Protein AF-A0A1Z9DQ10-F1 (afdb_monomer_lite)

Radius of gyration: 18.3 Å; chains: 1; bounding box: 41×41×44 Å

Structure (mmCIF, N/CA/C/O backbone):
data_AF-A0A1Z9DQ10-F1
#
_entry.id   AF-A0A1Z9DQ10-F1
#
loop_
_atom_site.group_PDB
_atom_site.id
_atom_site.type_symbol
_atom_site.label_atom_id
_atom_site.label_alt_id
_atom_site.label_comp_id
_atom_site.label_asym_id
_atom_site.label_entity_id
_atom_site.label_seq_id
_atom_site.pdbx_PDB_ins_code
_atom_site.Cartn_x
_atom_site.Cartn_y
_atom_site.Cartn_z
_atom_site.occupancy
_atom_site.B_iso_or_equiv
_atom_site.auth_seq_id
_atom_site.auth_comp_id
_atom_site.auth_asym_id
_atom_site.auth_atom_id
_atom_site.pdbx_PDB_model_num
ATOM 1 N N . MET A 1 1 ? -5.180 -8.181 18.379 1.00 89.19 1 MET A N 1
ATOM 2 C CA . MET A 1 1 ? -4.197 -8.619 17.358 1.00 89.19 1 MET A CA 1
ATOM 3 C C . MET A 1 1 ? -4.107 -7.548 16.284 1.00 89.19 1 MET A C 1
ATOM 5 O O . MET A 1 1 ? -5.151 -7.057 15.873 1.00 89.19 1 MET A O 1
ATOM 9 N N . ILE A 1 2 ? -2.903 -7.195 15.829 1.00 91.56 2 ILE A N 1
ATOM 10 C CA . ILE A 1 2 ? -2.710 -6.338 14.649 1.00 91.56 2 ILE A CA 1
ATOM 11 C C . ILE A 1 2 ? -2.067 -7.196 13.565 1.00 91.56 2 ILE A C 1
ATOM 13 O O . ILE A 1 2 ? -0.983 -7.732 13.773 1.00 91.56 2 ILE A O 1
ATOM 17 N N . ARG A 1 3 ? -2.753 -7.364 12.436 1.00 89.38 3 ARG A N 1
ATOM 18 C CA . ARG A 1 3 ? -2.243 -8.103 11.280 1.00 89.38 3 ARG A CA 1
ATOM 19 C C . ARG A 1 3 ? -1.496 -7.126 10.379 1.00 89.38 3 ARG A C 1
ATOM 21 O O . ARG A 1 3 ? -2.117 -6.254 9.783 1.00 89.38 3 ARG A O 1
ATOM 28 N N . MET A 1 4 ? -0.184 -7.282 10.278 1.00 90.88 4 MET A N 1
ATOM 29 C CA . MET A 1 4 ? 0.689 -6.438 9.461 1.00 90.88 4 MET A CA 1
ATOM 30 C C . MET A 1 4 ? 1.368 -7.297 8.399 1.00 90.88 4 MET A C 1
ATOM 32 O O . MET A 1 4 ? 1.836 -8.389 8.715 1.00 90.88 4 MET A O 1
ATOM 36 N N . ASP A 1 5 ? 1.411 -6.807 7.161 1.00 90.62 5 ASP A N 1
ATOM 37 C CA . ASP A 1 5 ? 2.313 -7.367 6.155 1.00 90.62 5 ASP A CA 1
ATOM 38 C C . ASP A 1 5 ? 3.750 -6.904 6.437 1.00 90.62 5 ASP A C 1
ATOM 40 O O . ASP A 1 5 ? 3.971 -5.913 7.136 1.00 90.62 5 ASP A O 1
ATOM 44 N N . ILE A 1 6 ? 4.741 -7.626 5.909 1.00 91.19 6 ILE A N 1
ATOM 45 C CA . ILE A 1 6 ? 6.167 -7.348 6.167 1.00 91.19 6 ILE A CA 1
ATOM 46 C C . ILE A 1 6 ? 6.624 -5.976 5.644 1.00 91.19 6 ILE A C 1
ATOM 48 O O . ILE A 1 6 ? 7.618 -5.420 6.100 1.00 91.19 6 ILE A O 1
ATOM 52 N N . ASP A 1 7 ? 5.901 -5.430 4.674 1.00 93.19 7 ASP A N 1
ATOM 53 C CA . ASP A 1 7 ? 6.134 -4.140 4.037 1.00 93.19 7 ASP A CA 1
ATOM 54 C C . ASP A 1 7 ? 5.277 -3.013 4.636 1.00 93.19 7 ASP A C 1
ATOM 56 O O . ASP A 1 7 ? 5.300 -1.891 4.122 1.00 93.19 7 ASP A O 1
ATOM 60 N N . TYR A 1 8 ? 4.517 -3.294 5.699 1.00 96.50 8 TYR A N 1
ATOM 61 C CA . TYR A 1 8 ? 3.695 -2.311 6.397 1.00 96.50 8 TYR A CA 1
ATOM 62 C C . TYR A 1 8 ? 4.415 -1.771 7.626 1.00 96.50 8 TYR A C 1
ATOM 64 O O . TYR A 1 8 ? 4.847 -2.515 8.504 1.00 96.50 8 TYR A O 1
ATOM 72 N N . PHE A 1 9 ? 4.438 -0.448 7.746 1.00 97.12 9 PHE A N 1
ATOM 73 C CA . PHE A 1 9 ? 5.037 0.239 8.880 1.00 97.12 9 PHE A CA 1
ATOM 74 C C . PHE A 1 9 ? 4.050 1.206 9.525 1.00 97.12 9 PHE A C 1
ATOM 76 O O . PHE A 1 9 ? 3.309 1.924 8.852 1.00 97.12 9 PHE A O 1
ATOM 83 N N . VAL A 1 10 ? 4.090 1.261 10.854 1.00 97.06 10 VAL A N 1
ATOM 84 C CA . VAL A 1 10 ? 3.555 2.384 11.627 1.00 97.06 10 VAL A CA 1
ATOM 85 C C . VAL A 1 10 ? 4.722 3.317 11.923 1.00 97.06 10 VAL A C 1
ATOM 87 O O . VAL A 1 10 ? 5.778 2.870 12.372 1.00 97.06 10 VAL A O 1
ATOM 90 N N . HIS A 1 11 ? 4.545 4.612 11.676 1.00 97.88 11 HIS A N 1
ATOM 91 C CA . HIS A 1 11 ? 5.577 5.594 11.993 1.00 97.88 11 HIS A CA 1
ATOM 92 C C . HIS A 1 11 ? 5.792 5.649 13.513 1.00 97.88 11 HIS A C 1
ATOM 94 O O . HIS A 1 11 ? 4.834 5.738 14.282 1.00 97.88 11 HIS A O 1
ATOM 100 N N . GLU A 1 12 ? 7.048 5.635 13.965 1.00 97.69 12 GLU A N 1
ATOM 101 C CA . GLU A 1 12 ? 7.410 5.611 15.385 1.00 97.69 12 GLU A CA 1
ATOM 102 C C . GLU A 1 12 ? 6.784 6.756 16.193 1.00 97.69 12 GLU A C 1
ATOM 104 O O . GLU A 1 12 ? 6.365 6.551 17.331 1.00 97.69 12 GLU A O 1
ATOM 109 N N . LYS A 1 13 ? 6.608 7.933 15.573 1.00 97.44 13 LYS A N 1
ATOM 110 C CA . LYS A 1 13 ? 5.970 9.108 16.189 1.00 97.44 13 LYS A CA 1
ATOM 111 C C . LYS A 1 13 ? 4.488 8.882 16.513 1.00 97.44 13 LYS A C 1
ATOM 113 O O . LYS A 1 13 ? 3.905 9.619 17.300 1.00 97.44 13 LYS A O 1
ATOM 118 N N . GLN A 1 14 ? 3.860 7.875 15.909 1.00 96.75 14 GLN A N 1
ATOM 119 C CA . GLN A 1 14 ? 2.436 7.580 16.058 1.00 96.75 14 GLN A CA 1
ATOM 120 C C . GLN A 1 14 ? 2.156 6.398 16.986 1.00 96.75 14 GLN A C 1
ATOM 122 O O . GLN A 1 14 ? 0.990 6.120 17.260 1.00 96.75 14 GLN A O 1
ATOM 127 N N . ILE A 1 15 ? 3.184 5.726 17.516 1.00 96.12 15 ILE A N 1
ATOM 128 C CA . ILE A 1 15 ? 3.009 4.547 18.378 1.00 96.12 15 ILE A CA 1
ATOM 129 C C . ILE A 1 15 ? 2.181 4.887 19.623 1.00 96.12 15 ILE A C 1
ATOM 131 O O . ILE A 1 15 ? 1.268 4.137 19.968 1.00 96.12 15 ILE A O 1
ATOM 135 N N . GLN A 1 16 ? 2.444 6.022 20.279 1.00 96.94 16 GLN A N 1
ATOM 136 C CA . GLN A 1 16 ? 1.677 6.401 21.469 1.00 96.94 16 GLN A CA 1
ATOM 137 C C . GLN A 1 16 ? 0.212 6.702 21.125 1.00 96.94 16 GLN A C 1
ATOM 139 O O . GLN A 1 16 ? -0.697 6.215 21.796 1.00 96.94 16 GLN A O 1
ATOM 144 N N . LYS A 1 17 ? -0.028 7.435 20.030 1.00 96.12 17 LYS A N 1
ATOM 145 C CA . LYS A 1 17 ? -1.379 7.707 19.516 1.00 96.12 17 LYS A CA 1
ATOM 146 C C . LYS A 1 17 ? -2.117 6.408 19.181 1.00 96.12 17 LYS A C 1
ATOM 148 O O . LYS A 1 17 ? -3.284 6.263 19.534 1.00 96.12 17 LYS A O 1
ATOM 153 N N . LEU A 1 18 ? -1.436 5.450 18.550 1.00 96.50 18 LEU A N 1
ATOM 154 C CA . LEU A 1 18 ? -1.975 4.125 18.251 1.00 96.50 18 LEU A CA 1
ATOM 155 C C . LEU A 1 18 ? -2.403 3.400 19.529 1.00 96.50 18 LEU A C 1
ATOM 157 O O . LEU A 1 18 ? -3.548 2.967 19.614 1.00 96.50 18 LEU A O 1
ATOM 161 N N . LYS A 1 19 ? -1.520 3.303 20.531 1.00 96.12 19 LYS A N 1
ATOM 162 C CA . LYS A 1 19 ? -1.825 2.649 21.814 1.00 96.12 19 LYS A CA 1
ATOM 163 C C . LYS A 1 19 ? -3.046 3.274 22.489 1.00 96.12 19 LYS A C 1
ATOM 165 O O . LYS A 1 19 ? -3.981 2.554 22.831 1.00 96.12 19 LYS A O 1
ATOM 170 N N . ASN A 1 20 ? -3.072 4.602 22.604 1.00 96.56 20 ASN A N 1
ATOM 171 C CA . ASN A 1 20 ? -4.186 5.330 23.215 1.00 96.56 20 ASN A CA 1
ATOM 172 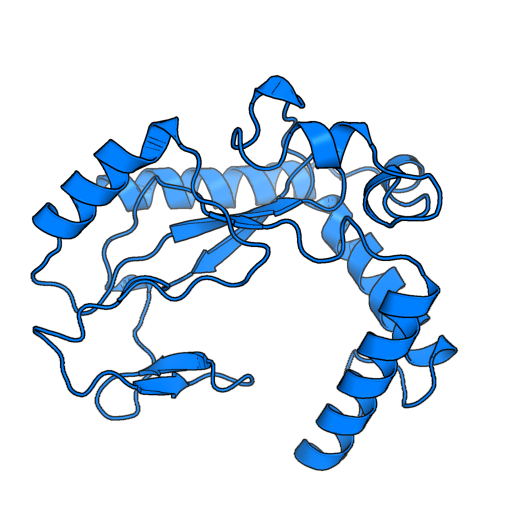C C . ASN A 1 20 ? -5.507 5.057 22.480 1.00 96.56 20 ASN A C 1
ATOM 174 O O . ASN A 1 20 ? -6.523 4.777 23.112 1.00 96.56 20 ASN A O 1
ATOM 178 N N . ASN A 1 21 ? -5.487 5.068 21.146 1.00 95.25 21 ASN A N 1
ATOM 179 C CA . ASN A 1 21 ? -6.667 4.778 20.336 1.00 95.25 21 ASN A CA 1
ATOM 180 C C . ASN A 1 21 ? -7.149 3.330 20.490 1.00 95.25 21 ASN A C 1
ATOM 182 O O . ASN A 1 21 ? -8.351 3.097 20.584 1.00 95.25 21 ASN A O 1
ATOM 186 N N . LEU A 1 22 ? -6.243 2.352 20.541 1.00 95.06 22 LEU A N 1
ATOM 187 C CA . LEU A 1 22 ? -6.621 0.948 20.737 1.00 95.06 22 LEU A CA 1
ATOM 188 C C . LEU A 1 22 ? -7.274 0.715 22.106 1.00 95.06 22 LEU A C 1
ATOM 190 O O . LEU A 1 22 ? -8.204 -0.081 22.199 1.00 95.06 22 LEU A O 1
ATOM 194 N N . ILE A 1 23 ? -6.837 1.435 23.143 1.00 95.62 23 ILE A N 1
ATOM 195 C CA . ILE A 1 23 ? -7.484 1.417 24.462 1.00 95.62 23 ILE A CA 1
ATOM 196 C C . ILE A 1 23 ? -8.854 2.100 24.392 1.00 95.62 23 ILE A C 1
ATOM 198 O O . ILE A 1 23 ? -9.843 1.521 24.842 1.00 95.62 23 ILE A O 1
ATOM 202 N N . LYS A 1 24 ? -8.929 3.297 23.791 1.00 95.62 24 LYS A N 1
ATOM 203 C CA . LYS A 1 24 ? -10.175 4.067 23.631 1.00 95.62 24 LYS A CA 1
ATOM 204 C C . LYS A 1 24 ? -11.264 3.241 22.941 1.00 95.62 24 LYS A C 1
ATOM 206 O O . LYS A 1 24 ? -12.407 3.236 23.381 1.00 95.62 24 LYS A O 1
ATOM 211 N N . TYR A 1 25 ? -10.905 2.522 21.881 1.00 95.81 25 TYR A N 1
ATOM 212 C CA . TYR A 1 25 ? -11.844 1.763 21.056 1.00 95.81 25 TYR A CA 1
ATOM 213 C C . TYR A 1 25 ? -11.842 0.256 21.351 1.00 95.81 25 TYR A C 1
ATOM 215 O O . TYR A 1 25 ? -12.237 -0.536 20.494 1.00 95.81 25 TYR A O 1
ATOM 223 N N . LYS A 1 26 ? -11.445 -0.163 22.562 1.00 95.38 26 LYS A N 1
ATOM 224 C CA . LYS A 1 26 ? -11.418 -1.583 22.968 1.00 95.38 26 LYS A CA 1
ATOM 225 C C . LYS A 1 26 ? -12.777 -2.287 22.846 1.00 95.38 26 LYS A C 1
ATOM 227 O O . LYS A 1 26 ? -12.836 -3.504 22.721 1.00 95.38 26 LYS A O 1
ATOM 232 N N . GLU A 1 27 ? -13.866 -1.530 22.853 1.00 96.06 27 GLU A N 1
ATOM 233 C CA . GLU A 1 27 ? -15.233 -2.045 22.756 1.00 96.06 27 GLU A CA 1
ATOM 234 C C . GLU A 1 27 ? -15.646 -2.417 21.320 1.00 96.06 27 GLU A C 1
ATOM 236 O O . GLU A 1 27 ? -16.672 -3.061 21.123 1.00 96.06 27 GLU A O 1
ATOM 241 N N . TYR A 1 28 ? -14.841 -2.062 20.314 1.00 95.88 28 TYR A N 1
ATOM 242 C CA . TYR A 1 28 ? -15.112 -2.355 18.907 1.00 95.88 28 TYR A CA 1
ATOM 243 C C . TYR A 1 28 ? -14.407 -3.643 18.440 1.00 95.88 28 TYR A C 1
ATOM 245 O O . TYR A 1 28 ? -13.312 -3.962 18.914 1.00 95.88 28 TYR A O 1
ATOM 253 N N . PRO A 1 29 ? -14.975 -4.374 17.458 1.00 95.75 29 PRO A N 1
ATOM 254 C CA . PRO A 1 29 ? -14.367 -5.602 16.934 1.00 95.75 29 PRO A CA 1
ATOM 255 C C . PRO A 1 29 ? -13.087 -5.347 16.130 1.00 95.75 29 PRO A C 1
ATOM 257 O O . PRO A 1 29 ? -12.253 -6.241 15.980 1.00 95.75 29 PRO A O 1
A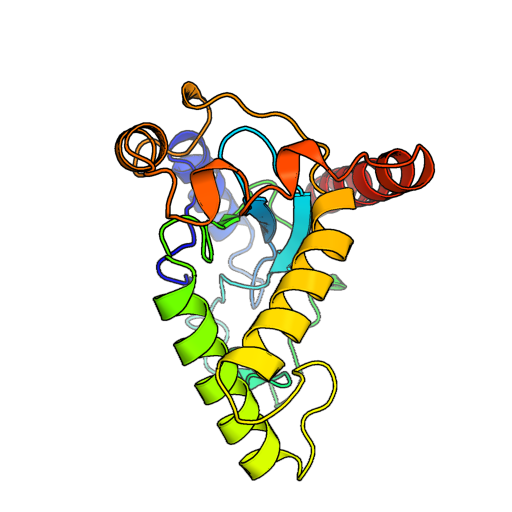TOM 260 N N . GLY A 1 30 ? -12.891 -4.125 15.643 1.00 95.50 30 GLY A N 1
ATOM 261 C CA . GLY A 1 30 ? -11.658 -3.705 14.999 1.00 95.50 30 GLY A CA 1
ATOM 262 C C . GLY A 1 30 ? -11.627 -2.208 14.734 1.00 95.50 30 GLY A C 1
ATOM 263 O O . GLY A 1 30 ? -12.605 -1.503 14.975 1.00 95.50 30 GLY A O 1
ATOM 264 N N . VAL A 1 31 ? -10.494 -1.736 14.227 1.00 95.44 31 VAL A N 1
ATOM 265 C CA . VAL A 1 31 ? -10.268 -0.334 13.861 1.00 95.44 31 VAL A CA 1
ATOM 266 C C . VAL A 1 31 ? -9.649 -0.229 12.469 1.00 95.44 31 VAL A C 1
ATOM 268 O O . VAL A 1 31 ? -8.995 -1.155 11.979 1.00 95.44 31 VAL A O 1
ATOM 271 N N . VAL A 1 32 ? -9.884 0.911 11.827 1.00 94.88 32 VAL A N 1
ATOM 272 C CA . VAL A 1 32 ? -9.565 1.164 10.422 1.00 94.88 32 VAL A CA 1
ATOM 273 C C . VAL A 1 32 ? -8.419 2.158 10.311 1.00 94.88 32 VAL A C 1
ATOM 275 O O . VAL A 1 32 ? -8.434 3.199 10.962 1.00 94.88 32 VAL A O 1
ATOM 278 N N . PHE A 1 33 ? -7.457 1.861 9.446 1.00 95.38 33 PHE A N 1
ATOM 279 C CA . PHE A 1 33 ? -6.291 2.695 9.182 1.00 95.38 33 PHE A CA 1
ATOM 280 C C . PHE A 1 33 ? -6.274 3.159 7.725 1.00 95.38 33 PHE A C 1
ATOM 282 O O . PHE A 1 33 ? -6.611 2.369 6.838 1.00 95.38 33 PHE A O 1
ATOM 289 N N . PRO A 1 34 ? -5.833 4.393 7.442 1.00 95.50 34 PRO A N 1
ATOM 290 C CA . PRO A 1 34 ? -5.570 4.816 6.083 1.00 95.50 34 PRO A CA 1
ATOM 291 C C . PRO A 1 34 ? -4.255 4.186 5.616 1.00 95.50 34 PRO A C 1
ATOM 293 O O . PRO A 1 34 ? -3.289 4.103 6.375 1.00 95.50 34 PRO A O 1
ATOM 296 N N . GLN A 1 35 ? -4.196 3.760 4.361 1.00 95.94 35 GLN A N 1
ATOM 297 C CA . GLN A 1 35 ? -2.981 3.215 3.766 1.00 95.94 35 GLN A CA 1
ATOM 298 C C . GLN A 1 35 ? -2.310 4.247 2.863 1.00 95.94 35 GLN A C 1
ATOM 300 O O . GLN A 1 35 ? -2.919 4.746 1.912 1.00 95.94 35 GLN A O 1
ATOM 305 N N . TYR A 1 36 ? -1.042 4.534 3.145 1.00 97.38 36 TYR A N 1
ATOM 306 C CA . TYR A 1 36 ? -0.160 5.309 2.280 1.00 97.38 36 TYR A CA 1
ATOM 307 C C . TYR A 1 36 ? 0.697 4.345 1.469 1.00 97.38 36 TYR A C 1
ATOM 309 O O . TYR A 1 36 ? 1.472 3.584 2.040 1.00 97.38 36 TYR A O 1
ATOM 317 N N . GLN A 1 37 ? 0.534 4.363 0.148 1.00 97.31 37 GLN A N 1
ATOM 318 C CA . GLN A 1 37 ? 1.238 3.466 -0.765 1.00 97.31 37 GLN A CA 1
ATOM 319 C C . GLN A 1 37 ? 2.366 4.204 -1.479 1.00 97.31 37 GLN A C 1
ATOM 321 O O . GLN A 1 37 ? 2.143 5.240 -2.111 1.00 97.31 37 GLN A O 1
ATOM 326 N N . PHE A 1 38 ? 3.564 3.631 -1.401 1.00 98.00 38 PHE A N 1
ATOM 327 C CA . PHE A 1 38 ? 4.785 4.153 -2.001 1.00 98.00 38 PHE A CA 1
ATOM 328 C C . PHE A 1 38 ? 5.202 3.294 -3.190 1.00 98.00 38 PHE A C 1
ATOM 330 O O . PHE A 1 38 ? 5.373 2.087 -3.048 1.00 98.00 38 PHE A O 1
ATOM 337 N N . PHE A 1 39 ? 5.386 3.923 -4.354 1.00 97.31 39 PHE A N 1
ATOM 338 C CA . PHE A 1 39 ? 6.071 3.302 -5.505 1.00 97.31 39 PHE A CA 1
ATOM 339 C C . PHE A 1 39 ? 7.484 3.853 -5.671 1.00 97.31 39 PHE A C 1
ATOM 341 O O . PHE A 1 39 ? 8.349 3.146 -6.162 1.00 97.31 39 PHE A O 1
ATOM 348 N N . VAL A 1 40 ? 7.706 5.089 -5.223 1.00 97.19 40 VAL A N 1
ATOM 349 C CA . VAL A 1 40 ? 9.009 5.744 -5.094 1.00 97.19 40 VAL A CA 1
ATOM 350 C C . VAL A 1 40 ? 9.068 6.418 -3.717 1.00 97.19 40 VAL A C 1
ATOM 352 O O . VAL A 1 40 ? 8.006 6.731 -3.167 1.00 97.19 40 VAL A O 1
ATOM 355 N N . PRO A 1 41 ? 10.255 6.662 -3.134 1.00 97.44 41 PRO A N 1
ATOM 356 C CA . PRO A 1 41 ? 10.364 7.259 -1.804 1.00 97.44 41 PRO A CA 1
ATOM 357 C C . PRO A 1 41 ? 9.713 8.639 -1.704 1.00 97.44 41 PRO A C 1
ATOM 359 O O . PRO A 1 41 ? 9.059 8.942 -0.720 1.00 97.44 41 PRO A O 1
ATOM 362 N N . THR A 1 42 ? 9.832 9.467 -2.738 1.00 96.94 42 THR A N 1
ATOM 363 C CA . THR A 1 42 ? 9.478 10.893 -2.670 1.00 96.94 42 THR A CA 1
ATOM 364 C C . THR A 1 42 ? 7.985 11.187 -2.803 1.00 96.94 42 THR A C 1
ATOM 366 O O . THR A 1 42 ? 7.560 12.316 -2.550 1.00 96.94 42 THR A O 1
ATOM 369 N N . LYS A 1 43 ? 7.171 10.199 -3.203 1.00 96.12 43 LYS A N 1
ATOM 370 C CA . LYS A 1 43 ? 5.741 10.376 -3.488 1.00 96.12 43 LYS A CA 1
ATOM 371 C C . LYS A 1 43 ? 4.906 9.192 -3.018 1.00 96.12 43 LYS A C 1
ATOM 373 O O . LYS A 1 43 ? 5.248 8.033 -3.258 1.00 96.12 43 LYS A O 1
ATOM 378 N N . TYR A 1 44 ? 3.736 9.483 -2.460 1.00 97.19 44 TYR A N 1
ATOM 379 C CA . TYR A 1 44 ? 2.740 8.472 -2.114 1.00 97.19 44 TYR A CA 1
ATOM 380 C C . TYR A 1 44 ? 1.345 8.808 -2.609 1.00 97.19 44 TYR A C 1
ATOM 382 O O . TYR A 1 44 ? 0.991 9.963 -2.865 1.00 97.19 44 TYR A O 1
ATOM 390 N N . SER A 1 45 ? 0.528 7.762 -2.687 1.00 96.31 45 SER A N 1
ATOM 391 C CA . SER A 1 45 ? -0.916 7.867 -2.825 1.00 96.31 45 SER A CA 1
ATOM 392 C C . SER A 1 45 ? -1.617 7.451 -1.537 1.00 96.31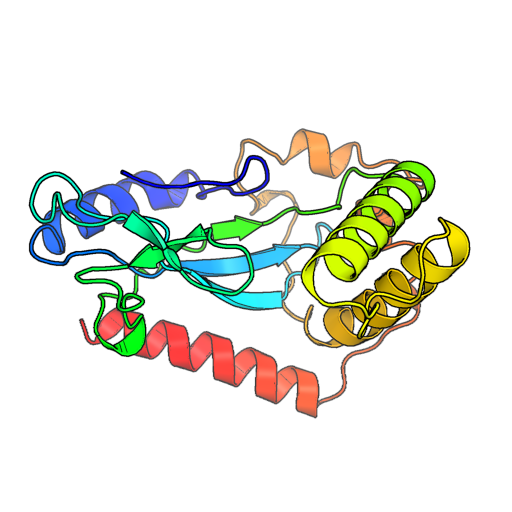 45 SER A C 1
ATOM 394 O O . SER A 1 45 ? -1.128 6.636 -0.751 1.00 96.31 45 SER A O 1
ATOM 396 N N . TYR A 1 46 ? -2.804 8.013 -1.326 1.00 95.38 46 TYR A N 1
ATOM 397 C CA . TYR A 1 46 ? -3.768 7.427 -0.407 1.00 95.38 46 TYR A CA 1
ATOM 398 C C . TYR A 1 46 ? -4.436 6.250 -1.128 1.00 95.38 46 TYR A C 1
ATOM 400 O O . TYR A 1 46 ? -5.191 6.466 -2.077 1.00 95.38 46 TYR A O 1
ATOM 408 N N . HIS A 1 47 ? -4.134 5.019 -0.716 1.00 92.38 47 HIS A N 1
ATOM 409 C CA . HIS A 1 47 ? -4.556 3.827 -1.451 1.00 92.38 47 HIS A CA 1
ATOM 410 C C . HIS A 1 47 ? -5.963 3.375 -1.066 1.00 92.38 47 HIS A C 1
ATOM 412 O O . HIS A 1 47 ? -6.857 3.282 -1.906 1.00 92.38 47 HIS A O 1
ATOM 418 N N . THR A 1 48 ? -6.159 3.069 0.216 1.00 91.88 48 THR A N 1
ATOM 419 C CA . THR A 1 48 ? -7.407 2.503 0.731 1.00 91.88 48 THR A CA 1
ATOM 420 C C . THR A 1 48 ? -7.473 2.618 2.256 1.00 91.88 48 THR A C 1
ATOM 422 O O . THR A 1 48 ? -6.571 3.158 2.897 1.00 91.88 48 THR A O 1
ATOM 425 N N . ASN A 1 49 ? -8.551 2.088 2.828 1.00 91.81 49 ASN A N 1
ATOM 426 C CA . ASN A 1 49 ? -8.762 1.927 4.258 1.00 91.81 49 ASN A CA 1
ATOM 427 C C . ASN A 1 49 ? -8.680 0.452 4.644 1.00 91.81 49 ASN A C 1
ATOM 429 O O . ASN A 1 49 ? -9.384 -0.378 4.069 1.00 91.81 49 ASN A O 1
ATOM 433 N N . LEU A 1 50 ? -7.857 0.134 5.639 1.00 91.31 50 LEU A N 1
ATOM 434 C CA . LEU A 1 50 ? -7.585 -1.234 6.066 1.00 91.31 50 LEU A CA 1
ATOM 435 C C . LEU A 1 50 ? -8.076 -1.482 7.491 1.00 91.31 50 LEU A C 1
ATOM 437 O O . LEU A 1 50 ? -7.737 -0.739 8.406 1.00 91.31 50 LEU A O 1
ATOM 441 N N . CYS A 1 51 ? -8.804 -2.577 7.704 1.00 92.75 51 CYS A N 1
ATOM 442 C CA . CYS A 1 51 ? -9.133 -3.075 9.040 1.00 92.75 51 CYS A CA 1
ATOM 443 C C . CYS A 1 51 ? -8.076 -4.103 9.482 1.00 92.75 51 CYS A C 1
ATOM 445 O O . CYS A 1 51 ? -8.263 -5.304 9.296 1.00 92.75 51 CYS A O 1
ATOM 447 N N . LEU A 1 52 ? -6.944 -3.630 10.018 1.00 90.94 52 LEU A N 1
ATOM 448 C CA . LEU A 1 52 ? -5.799 -4.487 10.384 1.00 90.94 52 LEU A CA 1
ATOM 449 C C . LEU A 1 52 ? -5.772 -4.902 11.856 1.00 90.94 52 LEU A C 1
ATOM 451 O O . LEU A 1 52 ? -5.256 -5.967 12.195 1.00 90.94 52 LEU A O 1
ATOM 455 N N . ALA A 1 53 ? -6.295 -4.057 12.740 1.00 94.69 53 ALA A N 1
ATOM 456 C CA . ALA A 1 53 ? -6.317 -4.314 14.171 1.00 94.69 53 ALA A CA 1
ATOM 457 C C . ALA A 1 53 ? -7.709 -4.797 14.561 1.00 94.69 53 ALA A C 1
ATOM 459 O O . ALA A 1 53 ? -8.692 -4.079 14.386 1.00 94.69 53 ALA A O 1
ATOM 460 N N . VAL A 1 54 ? -7.771 -6.021 15.078 1.00 95.25 54 VAL A N 1
ATOM 461 C CA . VAL A 1 54 ? -9.005 -6.689 15.498 1.00 95.25 54 VAL A CA 1
ATOM 462 C C . VAL A 1 54 ? -8.911 -7.128 16.953 1.00 95.25 54 VAL A C 1
ATOM 464 O O . VAL A 1 54 ? -7.859 -7.593 17.426 1.00 95.25 54 VAL A O 1
ATOM 467 N N . ASN A 1 55 ? -10.020 -6.994 17.672 1.00 95.12 55 ASN A N 1
ATOM 468 C CA . ASN A 1 55 ? -10.112 -7.351 19.078 1.00 95.12 55 ASN A CA 1
ATOM 469 C C . ASN A 1 55 ? -10.601 -8.796 19.250 1.00 95.12 55 ASN A C 1
ATOM 471 O O . ASN A 1 55 ? -11.745 -9.039 19.617 1.00 95.12 55 ASN A O 1
ATOM 475 N N . LYS A 1 56 ? -9.708 -9.764 19.018 1.00 93.81 56 LYS A N 1
ATOM 476 C CA . LYS A 1 56 ? -10.023 -11.189 19.224 1.00 93.81 56 LYS A CA 1
ATOM 477 C C . LYS A 1 56 ? -10.251 -11.568 20.691 1.00 93.81 56 LYS A C 1
ATOM 479 O O . LYS A 1 56 ? -10.821 -12.614 20.946 1.00 93.81 56 LYS A O 1
ATOM 484 N N . THR A 1 57 ? -9.811 -10.749 21.648 1.00 94.06 57 THR A N 1
ATOM 485 C CA . THR A 1 57 ? -10.040 -11.021 23.074 1.00 94.06 57 THR A CA 1
ATOM 486 C C . THR A 1 57 ? -11.514 -10.847 23.421 1.00 94.06 57 THR A C 1
ATOM 488 O O . THR A 1 57 ? -12.090 -11.698 24.083 1.00 94.06 57 THR A O 1
ATOM 491 N N . LYS A 1 58 ? -12.137 -9.764 22.942 1.00 95.62 58 LYS A N 1
ATOM 492 C CA . LYS A 1 58 ? -13.565 -9.502 23.167 1.00 95.62 58 LYS A CA 1
ATOM 493 C C . LYS A 1 58 ? -14.473 -10.153 22.122 1.00 95.62 58 LYS A C 1
ATOM 495 O O . LYS A 1 58 ? -15.609 -10.493 22.422 1.00 95.62 58 LYS A O 1
ATOM 500 N N . PHE A 1 59 ? -13.967 -10.326 20.904 1.00 95.12 59 PHE A N 1
ATOM 501 C CA . PHE A 1 59 ? -14.687 -10.911 19.776 1.00 95.12 59 PHE A CA 1
ATOM 502 C C . PHE A 1 59 ? -13.913 -12.139 19.262 1.00 95.12 59 PHE A C 1
ATOM 504 O O . PHE A 1 59 ? -13.269 -12.066 18.207 1.00 95.12 59 PHE A O 1
ATOM 511 N N . PRO A 1 60 ? -13.918 -13.257 20.015 1.00 94.38 60 PRO A N 1
ATOM 512 C CA . PRO A 1 60 ? -13.122 -14.445 19.694 1.00 94.38 60 PRO A CA 1
ATOM 513 C C . PRO A 1 60 ? -13.500 -15.079 18.351 1.00 94.38 60 PRO A C 1
ATOM 515 O O . PRO A 1 60 ? -12.634 -15.627 17.669 1.00 94.38 60 PRO A O 1
ATOM 518 N N . ASP A 1 61 ? -14.747 -14.899 17.910 1.00 95.31 61 ASP A N 1
ATOM 519 C CA . ASP A 1 61 ? -15.268 -15.434 16.648 1.00 95.31 61 ASP A CA 1
ATOM 520 C C . ASP A 1 61 ? -14.733 -14.734 15.391 1.00 95.31 61 ASP A C 1
ATOM 522 O O . ASP A 1 61 ? -15.070 -15.127 14.270 1.00 95.31 61 ASP A O 1
ATOM 526 N N . ILE A 1 62 ? -13.895 -13.700 15.539 1.00 95.06 62 ILE A N 1
ATOM 527 C CA . ILE A 1 62 ? -13.280 -13.034 14.390 1.00 95.06 62 ILE A CA 1
ATOM 528 C C . ILE A 1 62 ? -12.347 -14.000 13.647 1.00 95.06 62 ILE A C 1
ATOM 530 O O . ILE A 1 62 ? -11.346 -14.488 14.187 1.00 95.06 62 ILE A O 1
ATOM 534 N N . LYS A 1 63 ? -12.608 -14.191 12.350 1.00 93.62 63 LYS A N 1
ATOM 535 C CA . LYS A 1 63 ? -11.789 -15.000 11.432 1.00 93.62 63 LYS A CA 1
ATOM 536 C C . LYS A 1 63 ? -11.207 -14.128 10.323 1.00 93.62 63 LYS A C 1
ATOM 538 O O . LYS A 1 63 ? -11.837 -13.175 9.889 1.00 93.62 63 LYS A O 1
ATOM 543 N N . LEU A 1 64 ? -10.002 -14.445 9.851 1.00 91.12 64 LEU A N 1
ATOM 544 C CA . LEU A 1 64 ? -9.386 -13.798 8.684 1.00 91.12 64 LEU A CA 1
ATOM 545 C C . LEU A 1 64 ? -9.600 -14.698 7.467 1.00 91.12 64 LEU A C 1
ATOM 547 O O . LEU A 1 64 ? -8.721 -15.468 7.107 1.00 91.12 64 LEU A O 1
ATOM 551 N N . ASN A 1 65 ? -10.812 -14.689 6.921 1.00 92.88 65 ASN A N 1
ATOM 552 C CA . ASN A 1 65 ? -11.214 -15.576 5.823 1.00 92.88 65 ASN A CA 1
ATOM 553 C C . ASN A 1 65 ? -12.123 -14.884 4.793 1.00 92.88 65 ASN A C 1
ATOM 555 O O . ASN A 1 65 ? -12.695 -15.547 3.931 1.00 92.88 65 ASN A O 1
ATOM 559 N N . GLY A 1 66 ? -12.287 -13.564 4.894 1.00 89.81 66 GLY A N 1
ATOM 560 C CA . GLY A 1 66 ? -13.144 -12.773 4.021 1.00 89.81 66 GLY A CA 1
ATOM 561 C C . GLY A 1 66 ? -12.410 -12.167 2.827 1.00 89.81 66 GLY A C 1
ATOM 562 O O . GLY A 1 66 ? -11.187 -12.012 2.827 1.00 89.81 66 GLY A O 1
ATOM 563 N N . GLY A 1 67 ? -13.190 -11.736 1.836 1.00 87.25 67 GLY A N 1
ATOM 564 C CA . GLY A 1 67 ? -12.684 -11.129 0.606 1.00 87.25 67 GLY A CA 1
ATOM 565 C C . GLY A 1 67 ? -12.075 -12.144 -0.360 1.00 87.25 67 GLY A C 1
ATOM 566 O O . GLY A 1 67 ? -11.909 -13.318 -0.038 1.00 87.25 67 GLY A O 1
ATOM 567 N N . THR A 1 68 ? -11.729 -11.670 -1.554 1.00 82.38 68 THR A N 1
ATOM 568 C CA . THR A 1 68 ? -11.162 -12.497 -2.628 1.00 82.38 68 THR A CA 1
ATOM 569 C C . THR A 1 68 ? -9.880 -13.207 -2.199 1.00 82.38 68 THR A C 1
ATOM 571 O O . THR A 1 68 ? -9.708 -14.392 -2.466 1.00 82.38 68 THR A O 1
ATOM 574 N N . ASP A 1 69 ? -9.024 -12.499 -1.462 1.00 78.94 69 ASP A N 1
ATOM 575 C CA . ASP A 1 69 ? -7.741 -13.023 -0.988 1.00 78.94 69 ASP A CA 1
ATOM 576 C C . ASP A 1 69 ? -7.862 -13.773 0.352 1.00 78.94 69 ASP A C 1
ATOM 578 O O . ASP A 1 69 ? -6.859 -14.217 0.899 1.00 78.94 69 ASP A O 1
ATOM 582 N N . LYS A 1 70 ? -9.082 -13.924 0.895 1.00 85.69 70 LYS A N 1
ATOM 583 C CA . LYS A 1 70 ? -9.383 -14.618 2.163 1.00 85.69 70 LYS A CA 1
ATOM 584 C C . LYS A 1 70 ? -8.583 -14.110 3.372 1.00 85.69 70 LYS A C 1
ATOM 586 O O . LYS A 1 70 ? -8.263 -14.881 4.266 1.00 85.69 70 LYS A O 1
ATOM 591 N N . ILE A 1 71 ? -8.290 -12.812 3.425 1.00 87.44 71 ILE A N 1
ATOM 592 C CA . ILE A 1 71 ? -7.533 -12.174 4.521 1.00 87.44 71 ILE A CA 1
ATOM 593 C C . ILE A 1 71 ? -8.323 -11.105 5.278 1.00 87.44 71 ILE A C 1
ATOM 595 O O . ILE A 1 71 ? -7.854 -10.609 6.303 1.00 87.44 71 ILE A O 1
ATOM 599 N N . LEU A 1 72 ? -9.508 -10.723 4.796 1.00 90.75 72 LEU A N 1
ATOM 600 C CA . LEU A 1 72 ? -10.319 -9.712 5.467 1.00 90.75 72 LEU A CA 1
ATOM 601 C C . LEU A 1 72 ? -10.982 -10.303 6.715 1.00 90.75 72 LEU A C 1
ATOM 603 O O . LEU A 1 72 ? -11.426 -11.457 6.686 1.00 90.75 72 LEU A O 1
ATOM 607 N N . PRO A 1 73 ? -11.082 -9.528 7.807 1.00 93.19 73 PRO A N 1
ATOM 608 C CA . PRO A 1 73 ? -11.702 -10.009 9.024 1.00 93.19 73 PRO A CA 1
ATOM 609 C C . PRO A 1 73 ? -13.222 -10.136 8.865 1.00 93.19 73 PRO A C 1
ATOM 611 O O . PRO A 1 73 ? -13.893 -9.241 8.342 1.00 93.19 73 PRO A O 1
ATOM 614 N N . THR A 1 74 ? -13.764 -11.250 9.344 1.00 94.38 74 THR A N 1
ATOM 615 C CA . THR A 1 74 ? -15.191 -11.567 9.359 1.00 94.38 74 THR A CA 1
ATOM 616 C C . THR A 1 74 ? -15.660 -11.866 10.776 1.00 94.38 74 THR A C 1
ATOM 618 O O . THR A 1 74 ? -14.885 -12.336 11.608 1.00 94.38 74 THR A O 1
ATOM 621 N N . ILE A 1 75 ? -16.936 -11.601 11.042 1.00 93.62 75 ILE A N 1
ATOM 622 C CA . ILE A 1 75 ? -17.658 -12.053 12.233 1.00 93.62 75 ILE A CA 1
ATOM 623 C C . ILE A 1 75 ? -18.978 -12.665 11.761 1.00 93.62 75 ILE A C 1
ATOM 625 O O . ILE A 1 75 ? -19.646 -12.091 10.899 1.00 93.62 75 ILE A O 1
ATOM 629 N N . ASN A 1 76 ? -19.326 -13.861 12.243 1.00 91.44 76 ASN A N 1
ATOM 630 C CA . ASN A 1 76 ? -20.496 -14.618 11.767 1.00 91.44 76 ASN A CA 1
ATOM 631 C C . ASN A 1 76 ? -20.544 -14.741 10.229 1.00 91.44 76 ASN A C 1
ATOM 633 O O . ASN A 1 76 ? -21.572 -14.490 9.602 1.00 91.44 76 ASN A O 1
ATOM 637 N N . ASN A 1 77 ? -19.393 -15.053 9.617 1.00 89.75 77 ASN A N 1
ATOM 638 C CA . ASN A 1 77 ? -19.179 -15.150 8.164 1.00 89.75 77 ASN A CA 1
ATOM 639 C C . ASN A 1 77 ? -19.476 -13.868 7.357 1.00 89.75 77 ASN A C 1
ATOM 641 O O . ASN A 1 77 ? -19.498 -13.902 6.128 1.00 89.75 77 ASN A O 1
ATOM 645 N N . LYS A 1 78 ? -19.653 -12.718 8.017 1.00 92.88 78 LYS A N 1
ATOM 646 C CA . LYS A 1 78 ? -19.837 -11.413 7.369 1.00 92.88 78 LYS A CA 1
ATOM 647 C C . LYS A 1 78 ? -18.573 -10.579 7.520 1.00 92.88 78 LYS A C 1
ATOM 649 O O . LYS A 1 78 ? -18.041 -10.453 8.620 1.00 92.88 78 LYS A O 1
ATOM 654 N N . ILE A 1 79 ? -18.096 -9.997 6.419 1.00 93.12 79 ILE A N 1
ATOM 655 C CA . ILE A 1 79 ? -16.944 -9.081 6.436 1.00 93.12 79 ILE A CA 1
ATOM 656 C C . ILE A 1 79 ? -17.252 -7.910 7.370 1.00 93.12 79 ILE A C 1
ATOM 658 O O . ILE A 1 79 ? -18.327 -7.308 7.294 1.00 93.12 79 ILE A O 1
ATOM 662 N N . LEU A 1 80 ? -16.297 -7.573 8.238 1.00 91.19 80 LEU A N 1
ATOM 663 C CA . LEU A 1 80 ? -16.404 -6.403 9.099 1.00 91.19 80 LEU A CA 1
ATOM 664 C C . LEU A 1 80 ? -16.527 -5.146 8.236 1.00 91.19 80 LEU A C 1
ATOM 666 O O . LEU A 1 80 ? -15.615 -4.766 7.499 1.00 91.19 80 LEU A O 1
ATOM 670 N N . ASN A 1 81 ? -17.681 -4.490 8.330 1.00 88.69 81 ASN A N 1
ATOM 671 C CA . ASN A 1 81 ? -17.931 -3.275 7.578 1.00 88.69 81 ASN A CA 1
ATOM 672 C C . ASN A 1 81 ? -17.114 -2.125 8.173 1.00 88.69 81 ASN A C 1
ATOM 674 O O . ASN A 1 81 ? -17.504 -1.540 9.182 1.00 88.69 81 ASN A O 1
ATOM 678 N N . PHE A 1 82 ? -16.022 -1.761 7.502 1.00 85.94 82 PHE A N 1
ATOM 679 C CA . PHE A 1 82 ? -15.130 -0.680 7.919 1.00 85.94 82 PHE A CA 1
ATOM 680 C C . PHE A 1 82 ? -15.854 0.664 8.131 1.00 85.94 82 PHE A C 1
ATOM 682 O O . PHE A 1 82 ? -15.396 1.484 8.920 1.00 85.94 82 PHE A O 1
ATOM 689 N N . LYS A 1 83 ? -17.007 0.906 7.485 1.00 86.75 83 LYS A N 1
ATOM 690 C CA . LYS A 1 83 ? -17.806 2.130 7.693 1.00 86.75 83 LYS A CA 1
ATOM 691 C C . LYS A 1 83 ? -18.438 2.213 9.088 1.00 86.75 83 LYS A C 1
ATOM 693 O O . LYS A 1 83 ? -18.828 3.302 9.490 1.00 86.75 83 LYS A O 1
ATOM 698 N N . LYS A 1 84 ? -18.568 1.080 9.787 1.00 90.19 84 LYS A N 1
ATOM 699 C CA . LYS A 1 84 ? -19.137 0.963 11.142 1.00 90.19 84 LYS A CA 1
ATOM 700 C C . LYS A 1 84 ? -18.066 0.838 12.232 1.00 90.19 84 LYS A C 1
ATOM 702 O O . LYS A 1 84 ? -18.397 0.561 13.378 1.00 90.19 84 LYS A O 1
ATOM 707 N N . LEU A 1 85 ? -16.794 0.974 11.869 1.00 93.44 85 LEU A N 1
ATOM 708 C CA . LEU A 1 85 ? -15.670 0.858 12.791 1.00 93.44 85 LEU A CA 1
ATOM 709 C C . LEU A 1 85 ? -15.031 2.230 13.038 1.00 93.44 85 LEU A C 1
ATOM 711 O O . LEU A 1 85 ? -15.214 3.129 12.217 1.00 93.44 85 LEU A O 1
ATOM 715 N N . PRO A 1 86 ? -14.247 2.394 14.115 1.00 94.88 86 PRO A N 1
ATOM 716 C CA . PRO A 1 86 ? -13.466 3.600 14.360 1.00 94.88 86 PRO A CA 1
ATOM 717 C C . PRO A 1 86 ? -12.318 3.754 13.370 1.00 94.88 86 PRO A C 1
ATOM 719 O O . PRO A 1 86 ? -11.602 2.795 13.073 1.00 94.88 86 PRO A O 1
ATOM 722 N N . TRP A 1 87 ? -12.151 4.970 12.851 1.00 94.69 87 TRP A N 1
ATOM 723 C CA . TRP A 1 87 ? -11.114 5.309 11.875 1.00 94.69 87 TRP A CA 1
ATOM 724 C C . TRP A 1 87 ? -9.988 6.033 12.596 1.00 94.69 87 TRP A C 1
ATOM 726 O O . TRP A 1 87 ? -10.196 7.096 13.175 1.00 94.69 87 TRP A O 1
ATOM 736 N N . LEU A 1 88 ? -8.789 5.464 12.566 1.00 94.31 88 LEU A N 1
ATOM 737 C CA . LEU A 1 88 ? -7.639 6.013 13.266 1.00 94.31 88 LEU A CA 1
ATOM 738 C C . LEU A 1 88 ? -6.800 6.850 12.320 1.00 94.31 88 LEU A C 1
ATOM 740 O O . LEU A 1 88 ? -6.304 6.350 11.317 1.00 94.31 88 LEU A O 1
ATOM 744 N N . ASP A 1 89 ? -6.552 8.102 12.689 1.00 91.81 89 ASP A N 1
ATOM 745 C CA . ASP A 1 89 ? -5.582 8.972 12.017 1.00 91.81 89 ASP A CA 1
ATOM 746 C C . ASP A 1 89 ? -4.132 8.558 12.351 1.00 91.81 89 ASP A C 1
ATOM 748 O O . ASP A 1 89 ? -3.362 9.286 12.983 1.00 91.81 89 ASP A O 1
ATOM 752 N N . VAL A 1 90 ? -3.810 7.315 11.995 1.00 95.19 90 VAL A N 1
ATOM 753 C CA . VAL A 1 90 ? -2.526 6.624 12.128 1.00 95.19 90 VAL A CA 1
ATOM 754 C C . VAL A 1 90 ? -2.310 5.846 10.822 1.00 95.19 90 VAL A C 1
ATOM 756 O O . VAL A 1 90 ? -2.786 4.719 10.701 1.00 95.19 90 VAL A O 1
ATOM 759 N N . PRO A 1 91 ? -1.689 6.447 9.796 1.00 95.94 91 PRO A N 1
ATOM 760 C CA . PRO A 1 91 ? -1.443 5.776 8.530 1.00 95.94 91 PRO A CA 1
ATOM 761 C C . PRO A 1 91 ? -0.533 4.559 8.637 1.00 95.94 91 PRO A C 1
ATOM 763 O O . PRO A 1 91 ? 0.474 4.562 9.346 1.00 95.94 91 PRO A O 1
ATOM 766 N N . ILE A 1 92 ? -0.869 3.554 7.833 1.00 97.62 92 ILE A N 1
ATOM 767 C CA . ILE A 1 92 ? 0.006 2.435 7.506 1.00 97.62 92 ILE A CA 1
ATOM 768 C C . ILE A 1 92 ? 0.810 2.811 6.269 1.00 97.62 92 ILE A C 1
ATOM 770 O O . ILE A 1 92 ? 0.244 3.086 5.211 1.00 97.62 92 ILE A O 1
ATOM 774 N N . TRP A 1 93 ? 2.128 2.819 6.412 1.00 97.94 93 TRP A N 1
ATOM 775 C CA . TRP A 1 93 ? 3.074 3.103 5.343 1.00 97.94 93 TRP A CA 1
ATOM 776 C C . TRP A 1 93 ? 3.418 1.788 4.646 1.00 97.94 93 TRP A C 1
ATOM 778 O O . TRP A 1 93 ? 4.046 0.924 5.253 1.00 97.94 93 TRP A O 1
ATOM 788 N N . GLN A 1 94 ? 2.960 1.624 3.407 1.00 97.56 94 GLN A N 1
ATOM 789 C CA . GLN A 1 94 ? 3.149 0.427 2.590 1.00 97.56 94 GLN A CA 1
ATOM 790 C C . GLN A 1 94 ? 4.244 0.647 1.545 1.00 97.56 94 GLN A C 1
ATOM 792 O O . GLN A 1 94 ? 4.128 1.541 0.704 1.00 97.56 94 GLN A O 1
ATOM 797 N N . TYR A 1 95 ? 5.223 -0.254 1.523 1.00 97.38 95 TYR A N 1
ATOM 798 C CA . TYR A 1 95 ? 6.358 -0.230 0.594 1.00 97.38 95 TYR A CA 1
ATOM 799 C C . TYR A 1 95 ? 6.394 -1.437 -0.359 1.00 97.38 95 TYR A C 1
ATOM 801 O O . TYR A 1 95 ? 7.474 -1.865 -0.776 1.00 97.38 95 TYR A O 1
ATOM 809 N N . ASP A 1 96 ? 5.231 -2.013 -0.688 1.00 91.38 96 ASP A N 1
ATOM 810 C CA . ASP A 1 96 ? 5.140 -3.179 -1.573 1.00 91.38 96 ASP A CA 1
ATOM 811 C C . ASP A 1 96 ? 5.902 -2.949 -2.882 1.00 91.38 96 ASP A C 1
ATOM 813 O O . ASP A 1 96 ? 5.767 -1.926 -3.553 1.00 91.38 96 ASP A O 1
ATOM 817 N N . GLY A 1 97 ? 6.715 -3.932 -3.253 1.00 91.56 97 GLY A N 1
ATOM 818 C CA . GLY A 1 97 ? 7.457 -3.931 -4.506 1.00 91.56 97 GLY A CA 1
ATOM 819 C C . GLY A 1 97 ? 8.646 -2.972 -4.590 1.00 91.56 97 GLY A C 1
ATOM 820 O O . GLY A 1 97 ? 9.476 -3.192 -5.465 1.00 91.56 97 GLY A O 1
ATOM 821 N N . ILE A 1 98 ? 8.800 -1.988 -3.693 1.00 96.50 98 ILE A N 1
ATOM 822 C CA . ILE A 1 98 ? 9.795 -0.905 -3.839 1.00 96.50 98 ILE A CA 1
ATOM 823 C C . ILE A 1 98 ? 11.237 -1.436 -3.969 1.00 96.50 98 ILE A C 1
ATOM 825 O O . ILE A 1 98 ? 12.028 -0.9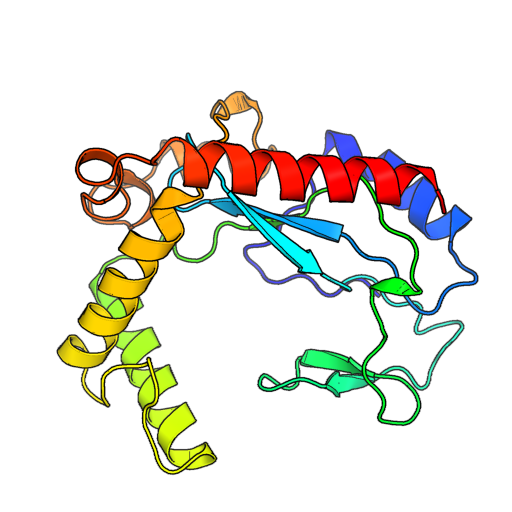27 -4.750 1.00 96.50 98 ILE A O 1
ATOM 829 N N . PHE A 1 99 ? 11.578 -2.523 -3.274 1.00 97.31 99 PHE A N 1
ATOM 830 C CA . PHE A 1 99 ? 12.928 -3.108 -3.299 1.00 97.31 99 PHE A CA 1
ATOM 831 C C . PHE A 1 99 ? 13.095 -4.244 -4.316 1.00 97.31 99 PHE A C 1
ATOM 833 O O . PHE A 1 99 ? 14.132 -4.911 -4.334 1.00 97.31 99 PHE A O 1
ATOM 840 N N . ARG A 1 100 ? 12.068 -4.541 -5.117 1.00 97.56 100 ARG A N 1
ATOM 841 C CA . ARG A 1 100 ? 12.072 -5.693 -6.021 1.00 97.56 100 ARG A CA 1
ATOM 842 C C . ARG A 1 100 ? 12.575 -5.295 -7.401 1.00 97.56 100 ARG A C 1
ATOM 844 O O . ARG A 1 100 ? 12.258 -4.219 -7.902 1.00 97.56 100 ARG A O 1
ATOM 851 N N . THR A 1 101 ? 13.323 -6.194 -8.028 1.00 98.38 101 THR A N 1
ATOM 852 C CA . THR A 1 101 ? 13.750 -6.043 -9.422 1.00 98.38 101 THR A CA 1
ATOM 853 C C . THR A 1 101 ? 12.644 -6.474 -10.382 1.00 98.38 101 THR A C 1
ATOM 855 O O . THR A 1 101 ? 11.710 -7.187 -9.996 1.00 98.38 101 THR A O 1
ATOM 858 N N . LYS A 1 102 ? 12.769 -6.091 -11.658 1.00 98.06 102 LYS A N 1
ATOM 859 C CA . LYS A 1 102 ? 11.859 -6.528 -12.728 1.00 98.06 102 LYS A CA 1
ATOM 860 C C . LYS A 1 102 ? 11.696 -8.052 -12.758 1.00 98.06 102 LYS A C 1
ATOM 862 O O . LYS A 1 102 ? 10.568 -8.528 -12.814 1.00 98.06 102 LYS A O 1
ATOM 867 N N . ASN A 1 103 ? 12.793 -8.802 -12.639 1.00 98.19 103 ASN A N 1
ATOM 868 C CA . ASN A 1 103 ? 12.771 -10.268 -12.681 1.00 98.19 103 ASN A CA 1
ATOM 869 C C . ASN A 1 103 ? 11.966 -10.872 -11.523 1.00 98.19 103 ASN A C 1
ATOM 871 O O . ASN A 1 103 ? 11.111 -11.724 -11.760 1.00 98.19 103 ASN A O 1
ATOM 875 N N . ILE A 1 104 ? 12.185 -10.389 -10.291 1.00 98.06 104 ILE A N 1
ATOM 876 C CA . ILE A 1 104 ? 11.436 -10.843 -9.106 1.00 98.06 104 ILE A CA 1
ATOM 877 C C . ILE A 1 104 ? 9.945 -10.552 -9.286 1.00 98.06 104 ILE A C 1
ATOM 879 O O . ILE A 1 104 ? 9.102 -11.406 -9.023 1.00 98.06 104 ILE A O 1
ATOM 883 N N . ILE A 1 105 ? 9.608 -9.347 -9.755 1.00 98.06 105 ILE A N 1
ATOM 884 C CA . ILE A 1 105 ? 8.215 -8.951 -9.972 1.00 98.06 105 ILE A CA 1
ATOM 885 C C . ILE A 1 105 ? 7.571 -9.821 -11.052 1.00 98.06 105 ILE A C 1
ATOM 887 O O . ILE A 1 105 ? 6.490 -10.353 -10.819 1.00 98.06 105 ILE A O 1
ATOM 891 N N . ALA A 1 106 ? 8.213 -9.991 -12.207 1.00 98.19 106 ALA A N 1
ATOM 892 C CA . ALA A 1 106 ? 7.678 -10.777 -13.315 1.00 98.19 106 ALA A CA 1
ATOM 893 C C . ALA A 1 106 ? 7.400 -12.231 -12.901 1.00 98.19 106 ALA A C 1
ATOM 895 O O . ALA A 1 106 ? 6.339 -12.782 -13.197 1.00 98.19 106 ALA A O 1
ATOM 896 N N . GLU A 1 107 ? 8.316 -12.832 -12.140 1.00 98.25 107 GLU A N 1
ATOM 897 C CA . GLU A 1 107 ? 8.151 -14.182 -11.609 1.00 98.25 107 GLU A CA 1
ATOM 898 C C . GLU A 1 107 ? 6.977 -14.299 -10.633 1.00 98.25 107 GLU A C 1
ATOM 900 O O . GLU A 1 107 ? 6.124 -15.181 -10.789 1.00 98.25 107 GLU A O 1
ATOM 905 N N . ASP A 1 108 ? 6.874 -13.374 -9.677 1.00 97.12 108 ASP A N 1
ATOM 906 C CA . ASP A 1 108 ? 5.773 -13.363 -8.716 1.00 97.12 108 ASP A CA 1
ATOM 907 C C . ASP A 1 108 ? 4.419 -13.113 -9.385 1.00 97.12 108 ASP A C 1
ATOM 909 O O . ASP A 1 108 ? 3.424 -13.756 -9.043 1.00 97.12 108 ASP A O 1
ATO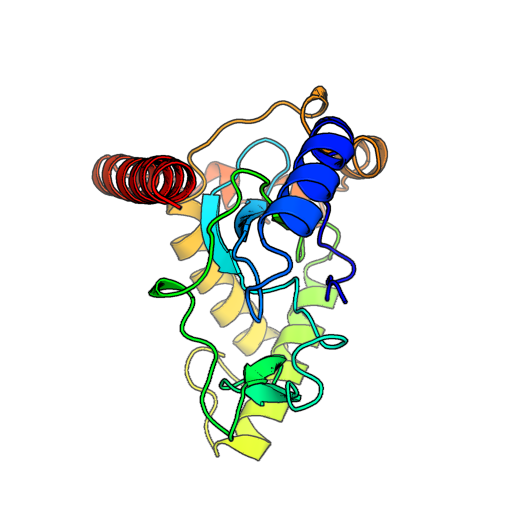M 913 N N . ARG A 1 109 ? 4.355 -12.207 -10.366 1.00 97.31 109 ARG A N 1
ATOM 914 C CA . ARG A 1 109 ? 3.109 -11.907 -11.083 1.00 97.31 109 ARG A CA 1
ATOM 915 C C . ARG A 1 109 ? 2.658 -13.088 -11.930 1.00 97.31 109 ARG A C 1
ATOM 917 O O . ARG A 1 109 ? 1.477 -13.424 -11.877 1.00 97.31 109 ARG A O 1
ATOM 924 N N . ALA A 1 110 ? 3.574 -13.783 -12.600 1.00 98.12 110 ALA A N 1
ATOM 925 C CA . ALA A 1 110 ? 3.256 -15.009 -13.325 1.00 98.12 110 ALA A CA 1
ATOM 926 C C . ALA A 1 110 ? 2.750 -16.112 -12.379 1.00 98.12 110 ALA A C 1
ATOM 928 O O . ALA A 1 110 ? 1.757 -16.786 -12.666 1.00 98.12 110 ALA A O 1
ATOM 929 N N . ARG A 1 111 ? 3.374 -16.265 -11.201 1.00 97.75 111 ARG A N 1
ATOM 930 C CA . ARG A 1 111 ? 2.904 -17.189 -10.157 1.00 97.75 111 ARG A CA 1
ATOM 931 C C . ARG A 1 111 ? 1.484 -16.848 -9.700 1.00 97.75 111 ARG A C 1
ATOM 933 O O . ARG A 1 111 ? 0.647 -17.750 -9.621 1.00 97.75 111 ARG A O 1
ATOM 940 N N . PHE A 1 112 ? 1.193 -15.572 -9.442 1.00 94.94 112 PHE A N 1
ATOM 941 C CA . PHE A 1 112 ? -0.149 -15.119 -9.069 1.00 94.94 112 PHE A CA 1
ATOM 942 C C . PHE A 1 112 ? -1.173 -15.321 -10.187 1.00 94.94 112 PHE A C 1
ATOM 944 O O . PHE A 1 112 ? -2.289 -15.747 -9.902 1.00 94.94 112 PHE A O 1
ATOM 951 N N . ALA A 1 113 ? -0.809 -15.072 -11.444 1.00 97.12 113 ALA A N 1
ATOM 952 C CA . ALA A 1 113 ? -1.682 -15.295 -12.591 1.00 97.12 113 ALA A CA 1
ATOM 953 C C . ALA A 1 113 ? -2.058 -16.778 -12.737 1.00 97.12 113 ALA A C 1
ATOM 955 O O . ALA A 1 113 ? -3.236 -17.103 -12.865 1.00 97.12 113 ALA A O 1
ATOM 956 N N . ARG A 1 114 ? -1.088 -17.696 -12.609 1.00 97.69 114 ARG A N 1
ATOM 957 C CA . ARG A 1 114 ? -1.351 -19.147 -12.614 1.00 97.69 114 ARG A CA 1
ATOM 958 C C . ARG A 1 114 ? -2.228 -19.588 -11.441 1.00 97.69 114 ARG A C 1
ATOM 960 O O . ARG A 1 114 ? -3.117 -20.414 -11.623 1.00 97.69 114 ARG A O 1
ATOM 967 N N . ALA A 1 115 ? -1.990 -19.055 -10.242 1.00 95.12 115 ALA A N 1
ATOM 968 C CA . ALA A 1 115 ? -2.813 -19.364 -9.072 1.00 95.12 115 ALA A CA 1
ATOM 969 C C . ALA A 1 115 ? -4.258 -18.875 -9.240 1.00 95.12 115 ALA A C 1
ATOM 971 O O . ALA A 1 115 ? -5.193 -19.616 -8.948 1.00 95.12 115 ALA A O 1
ATOM 972 N N . TRP A 1 116 ? -4.432 -17.662 -9.765 1.00 94.94 116 TRP A N 1
ATOM 973 C CA . TRP A 1 116 ? -5.743 -17.100 -10.067 1.00 94.94 116 TRP A CA 1
ATOM 974 C C . TRP A 1 116 ? -6.492 -17.929 -11.109 1.00 94.94 116 TRP A C 1
ATOM 976 O O . TRP A 1 116 ? -7.660 -18.246 -10.901 1.00 94.94 116 TRP A O 1
ATOM 986 N N . HIS A 1 117 ? -5.809 -18.355 -12.171 1.00 97.06 117 HIS A N 1
ATOM 987 C CA . HIS A 1 117 ? -6.396 -19.221 -13.188 1.00 97.06 117 HIS A CA 1
ATOM 988 C C . HIS A 1 117 ? -6.870 -20.555 -12.612 1.00 97.06 117 HIS A C 1
ATOM 990 O O . HIS A 1 117 ? -7.986 -20.970 -12.889 1.00 97.06 117 HIS A O 1
ATOM 996 N N . ARG A 1 118 ? -6.082 -21.207 -11.746 1.00 96.62 118 ARG A N 1
ATOM 997 C CA . ARG A 1 118 ? -6.531 -22.440 -11.070 1.00 96.62 118 ARG A CA 1
ATOM 998 C C . ARG A 1 118 ? -7.786 -22.236 -10.219 1.00 96.62 118 ARG A C 1
ATOM 1000 O O . ARG A 1 118 ? -8.576 -23.157 -10.084 1.00 96.62 118 ARG A O 1
ATOM 1007 N N . TYR A 1 119 ? -7.945 -21.054 -9.628 1.00 92.56 119 TYR A N 1
ATOM 1008 C CA . TYR A 1 119 ? -9.084 -20.734 -8.771 1.00 92.56 119 TYR A CA 1
ATOM 1009 C C . TYR A 1 119 ? -10.335 -20.299 -9.552 1.00 92.56 119 TYR A C 1
ATOM 1011 O O . TYR A 1 119 ? -11.448 -20.618 -9.151 1.00 92.56 119 TYR A O 1
ATOM 1019 N N . SER A 1 120 ? -10.160 -19.545 -10.639 1.00 92.88 120 SER A N 1
ATOM 1020 C CA . SER A 1 120 ? -11.241 -18.812 -11.320 1.00 92.88 120 SER A CA 1
ATOM 1021 C C . SER A 1 120 ? -11.430 -19.178 -12.794 1.00 92.88 120 SER A C 1
ATOM 1023 O O . SER A 1 120 ? -12.322 -18.642 -13.448 1.00 92.88 120 SER A O 1
ATOM 1025 N N . ASN A 1 121 ? -10.590 -20.070 -13.322 1.00 95.19 121 ASN A N 1
ATOM 1026 C CA . ASN A 1 121 ? -10.553 -20.494 -14.721 1.00 95.19 121 ASN A CA 1
ATOM 1027 C C . ASN A 1 121 ? -10.405 -19.339 -15.737 1.00 95.19 121 ASN A C 1
ATOM 1029 O O . ASN A 1 121 ? -10.883 -19.419 -16.863 1.00 95.19 121 ASN A O 1
ATOM 1033 N N . ASN A 1 122 ? -9.778 -18.231 -15.329 1.00 95.56 122 ASN A N 1
ATOM 1034 C CA . ASN A 1 122 ? -9.404 -17.109 -16.192 1.00 95.56 122 ASN A CA 1
ATOM 1035 C C . ASN A 1 122 ? -8.199 -16.353 -15.605 1.00 95.56 122 ASN A C 1
ATOM 1037 O O . ASN A 1 122 ? -7.802 -16.591 -14.466 1.00 95.56 122 ASN A O 1
ATOM 1041 N N . TYR A 1 123 ? -7.607 -15.431 -16.371 1.00 94.56 123 TYR A N 1
ATOM 1042 C CA . TYR A 1 123 ? -6.520 -14.567 -15.885 1.00 94.56 123 TYR A CA 1
ATOM 1043 C C . TYR A 1 123 ? -6.996 -13.178 -15.423 1.00 94.56 123 TYR A C 1
ATOM 1045 O O . TYR A 1 123 ? -6.276 -12.517 -14.668 1.00 94.56 123 TYR A O 1
ATOM 1053 N N . ASP A 1 124 ? -8.201 -12.745 -15.815 1.00 92.00 124 ASP A N 1
ATOM 1054 C CA . ASP A 1 124 ? -8.724 -11.392 -15.565 1.00 92.00 124 ASP A CA 1
ATOM 1055 C C . ASP A 1 124 ? -7.665 -10.324 -15.949 1.00 92.00 124 ASP A C 1
ATOM 1057 O O . ASP A 1 124 ? -6.951 -10.464 -16.942 1.00 92.00 124 ASP A O 1
ATOM 1061 N N . LYS A 1 125 ? -7.477 -9.279 -15.140 1.00 92.50 125 LYS A N 1
ATOM 1062 C CA . LYS A 1 125 ? -6.479 -8.213 -15.339 1.00 92.50 125 LYS A CA 1
ATOM 1063 C C . LYS A 1 125 ? -5.020 -8.636 -15.108 1.00 92.50 125 LYS A C 1
ATOM 1065 O O . LYS A 1 125 ? -4.154 -7.770 -15.012 1.00 92.50 125 LYS A O 1
ATOM 1070 N N . ARG A 1 126 ? -4.719 -9.931 -14.955 1.00 94.56 126 ARG A N 1
ATOM 1071 C CA . ARG A 1 126 ? -3.360 -10.426 -14.641 1.00 94.56 126 ARG A CA 1
ATOM 1072 C C . ARG A 1 126 ? -2.536 -10.776 -15.884 1.00 94.56 126 ARG A C 1
ATOM 1074 O O . ARG A 1 126 ? -1.393 -11.188 -15.729 1.00 94.56 126 ARG A O 1
ATOM 1081 N N . GLY A 1 127 ? -3.083 -10.602 -17.087 1.00 95.81 127 GLY A N 1
ATOM 1082 C CA . GLY A 1 127 ? -2.365 -10.776 -18.353 1.00 95.81 127 GLY A CA 1
ATOM 1083 C C . GLY A 1 127 ? -2.308 -12.228 -18.819 1.00 95.81 127 GLY A C 1
ATOM 1084 O O . GLY A 1 127 ? -3.018 -12.597 -19.747 1.00 95.81 127 GLY A O 1
ATOM 1085 N N . GLY A 1 128 ? -1.488 -13.062 -18.176 1.00 96.00 128 GLY A N 1
ATOM 1086 C CA . GLY A 1 128 ? -1.294 -14.452 -18.595 1.00 96.00 128 GLY A CA 1
ATOM 1087 C C . GLY A 1 128 ? -0.339 -15.244 -17.697 1.00 96.00 128 GLY A C 1
ATOM 1088 O O . GLY A 1 128 ? 0.131 -14.728 -16.684 1.00 96.00 128 GLY A O 1
ATOM 1089 N N . PRO A 1 129 ? -0.049 -16.514 -18.030 1.00 97.12 129 PRO A N 1
ATOM 1090 C CA . PRO A 1 129 ? 0.732 -17.404 -17.170 1.00 97.12 129 PRO A CA 1
ATOM 1091 C C . PRO A 1 129 ? 2.250 -17.187 -17.242 1.00 97.12 129 PRO A C 1
ATOM 1093 O O . PRO A 1 129 ? 2.961 -17.707 -16.372 1.00 97.12 129 PRO A O 1
ATOM 1096 N N . THR A 1 130 ? 2.742 -16.479 -18.266 1.00 98.25 130 THR A N 1
ATOM 1097 C CA . THR A 1 130 ? 4.173 -16.231 -18.508 1.00 98.25 130 THR A CA 1
ATOM 1098 C C . THR A 1 130 ? 4.668 -14.990 -17.763 1.00 98.25 130 THR A C 1
ATOM 1100 O O . THR A 1 130 ? 3.872 -14.150 -17.332 1.00 98.25 130 THR A O 1
ATOM 1103 N N . LYS A 1 131 ? 5.991 -14.883 -17.578 1.00 98.31 131 LYS A N 1
ATOM 1104 C CA . LYS A 1 131 ? 6.624 -13.750 -16.880 1.00 98.31 131 LYS A CA 1
ATOM 1105 C C . LYS A 1 131 ? 6.359 -12.438 -17.615 1.00 98.31 131 LYS A C 1
ATOM 1107 O O . LYS A 1 131 ? 6.054 -11.440 -16.973 1.00 98.31 131 LYS A O 1
ATOM 1112 N N . GLU A 1 132 ? 6.408 -12.473 -18.938 1.00 98.19 132 GLU A N 1
ATOM 1113 C CA . GLU A 1 132 ? 6.257 -11.336 -19.842 1.00 98.19 132 GLU A CA 1
ATOM 1114 C C . GLU A 1 132 ? 4.827 -10.792 -19.774 1.00 98.19 132 GLU A C 1
ATOM 1116 O O . GLU A 1 132 ? 4.618 -9.661 -19.341 1.00 98.19 132 GLU A O 1
ATOM 1121 N N . LEU A 1 133 ? 3.826 -11.636 -20.063 1.00 97.94 133 LEU A N 1
ATOM 1122 C CA . LEU A 1 133 ? 2.414 -11.236 -20.064 1.00 97.94 133 LEU A CA 1
ATOM 1123 C C . LEU A 1 133 ? 1.960 -10.718 -18.694 1.00 97.94 133 LEU A C 1
ATOM 1125 O O . LEU A 1 133 ? 1.248 -9.715 -18.599 1.00 97.94 133 LEU A O 1
ATOM 1129 N N . ALA A 1 134 ? 2.368 -11.398 -17.619 1.00 98.00 134 ALA A N 1
ATOM 1130 C CA . ALA A 1 134 ? 1.996 -11.002 -16.267 1.00 98.00 134 ALA A CA 1
ATOM 1131 C C . ALA A 1 134 ? 2.691 -9.708 -15.822 1.00 98.00 134 ALA A C 1
ATOM 1133 O O . ALA A 1 134 ? 2.085 -8.889 -15.122 1.00 98.00 134 ALA A O 1
ATOM 1134 N N . TYR A 1 135 ? 3.953 -9.514 -16.214 1.00 98.25 135 TYR A N 1
ATOM 1135 C CA . TYR A 1 135 ? 4.685 -8.284 -15.941 1.00 98.25 135 TYR A CA 1
ATOM 1136 C C . TYR A 1 135 ? 4.080 -7.100 -16.690 1.00 98.25 135 TYR A C 1
ATOM 1138 O O . TYR A 1 135 ? 3.818 -6.078 -16.060 1.00 98.25 135 TYR A O 1
ATOM 1146 N N . ASP A 1 136 ? 3.797 -7.238 -17.984 1.00 98.19 136 ASP A N 1
ATOM 1147 C CA . ASP A 1 136 ? 3.260 -6.151 -18.804 1.00 98.19 136 ASP A CA 1
ATOM 1148 C C . ASP A 1 136 ? 1.890 -5.693 -18.294 1.00 98.19 136 ASP A C 1
ATOM 1150 O O . ASP A 1 136 ? 1.649 -4.494 -18.117 1.00 98.19 136 ASP A O 1
ATOM 1154 N N . ALA A 1 137 ? 1.015 -6.642 -17.943 1.00 97.75 137 ALA A N 1
ATOM 1155 C CA . ALA A 1 137 ? -0.265 -6.339 -17.309 1.00 97.75 137 ALA A CA 1
ATOM 1156 C C . ALA A 1 137 ? -0.083 -5.607 -15.967 1.00 97.75 137 ALA A C 1
ATOM 1158 O O . ALA A 1 137 ? -0.719 -4.579 -15.714 1.00 97.75 137 ALA A O 1
ATOM 1159 N N . TRP A 1 138 ? 0.822 -6.094 -15.111 1.00 97.31 138 TRP A N 1
ATOM 1160 C CA . TRP A 1 138 ? 1.124 -5.451 -13.832 1.00 97.31 138 TRP A CA 1
ATOM 1161 C C . TRP A 1 138 ? 1.702 -4.041 -14.005 1.00 97.31 138 TRP A C 1
ATOM 1163 O O . TRP A 1 138 ? 1.304 -3.130 -13.273 1.00 97.31 138 TRP A O 1
ATOM 1173 N N . PHE A 1 139 ? 2.609 -3.847 -14.962 1.00 97.31 139 PHE A N 1
ATOM 1174 C CA . PHE A 1 139 ? 3.314 -2.593 -15.203 1.00 97.31 139 PHE A CA 1
ATOM 1175 C C . PHE A 1 139 ? 2.374 -1.520 -15.758 1.00 97.31 139 PHE A C 1
ATOM 1177 O O . PHE A 1 139 ? 2.339 -0.401 -15.242 1.00 97.31 139 PHE A O 1
ATOM 1184 N N . ASN A 1 140 ? 1.514 -1.877 -16.716 1.00 96.38 140 ASN A N 1
ATOM 1185 C CA . ASN A 1 140 ? 0.456 -0.993 -17.217 1.00 96.38 140 ASN A CA 1
ATOM 1186 C C . ASN A 1 140 ? -0.525 -0.585 -16.107 1.00 96.38 140 ASN A C 1
ATOM 1188 O O . ASN A 1 140 ? -0.981 0.564 -16.034 1.00 96.38 140 ASN A O 1
ATOM 1192 N N . PHE A 1 141 ? -0.799 -1.497 -15.175 1.00 95.19 141 PHE A N 1
ATOM 1193 C CA . PHE A 1 141 ? -1.612 -1.185 -14.010 1.00 95.19 141 PHE A CA 1
ATOM 1194 C C . PHE A 1 141 ? -0.901 -0.246 -13.024 1.00 95.19 141 PHE A C 1
ATOM 1196 O O . PHE A 1 141 ? -1.538 0.673 -12.501 1.00 95.19 141 PHE A O 1
ATOM 1203 N N . GLN A 1 142 ? 0.412 -0.405 -12.809 1.00 96.00 142 GLN A N 1
ATOM 1204 C CA . GLN A 1 142 ? 1.190 0.526 -11.983 1.00 96.00 142 GLN A CA 1
ATOM 1205 C C . GLN A 1 142 ? 1.224 1.928 -12.593 1.00 96.00 142 GLN A C 1
ATOM 1207 O O . GLN A 1 142 ? 0.978 2.886 -11.866 1.00 96.00 142 GLN A O 1
ATOM 1212 N N . LYS A 1 143 ? 1.416 2.063 -13.914 1.00 95.44 143 LYS A N 1
ATOM 1213 C CA . LYS A 1 143 ? 1.342 3.358 -14.622 1.00 95.44 143 LYS A CA 1
ATOM 1214 C C . LYS A 1 143 ? 0.030 4.084 -14.342 1.00 95.44 143 LYS A C 1
ATOM 1216 O O . LYS A 1 143 ? 0.018 5.258 -13.983 1.00 95.44 143 LYS A O 1
ATOM 1221 N N . THR A 1 144 ? -1.083 3.361 -14.449 1.00 94.12 144 THR A N 1
ATOM 1222 C CA . THR A 1 144 ? -2.415 3.915 -14.170 1.00 94.12 144 THR A CA 1
ATOM 1223 C C . THR A 1 144 ? -2.551 4.368 -12.715 1.00 94.12 144 THR A C 1
ATOM 1225 O O . THR A 1 144 ? -3.117 5.424 -12.439 1.00 94.12 144 THR A O 1
ATOM 1228 N N . ARG A 1 145 ? -2.020 3.588 -11.766 1.00 93.94 145 ARG A N 1
ATOM 1229 C CA . ARG A 1 145 ? -2.086 3.901 -10.331 1.00 93.94 145 ARG A CA 1
ATOM 1230 C C . ARG A 1 145 ? -1.188 5.061 -9.929 1.00 93.94 145 ARG A C 1
ATOM 1232 O O . ARG A 1 145 ? -1.606 5.856 -9.086 1.00 93.94 145 ARG A O 1
ATOM 1239 N N . PHE A 1 146 ? -0.018 5.181 -10.551 1.00 95.75 146 PHE A N 1
ATOM 1240 C CA . PHE A 1 146 ? 0.971 6.206 -10.236 1.00 95.75 146 PHE A CA 1
ATOM 1241 C C . PHE A 1 146 ? 0.430 7.627 -10.427 1.00 95.75 146 PHE A C 1
ATOM 1243 O O . PHE A 1 146 ? 0.832 8.528 -9.703 1.00 95.75 146 PHE A O 1
ATOM 1250 N N . LYS A 1 147 ? -0.587 7.824 -11.278 1.00 95.19 147 LYS A N 1
ATOM 1251 C CA . LYS A 1 147 ? -1.322 9.099 -11.386 1.00 95.19 147 LYS A CA 1
ATOM 1252 C C . LYS A 1 147 ? -1.879 9.610 -10.050 1.00 95.19 147 LYS A C 1
ATOM 1254 O O . LYS A 1 147 ? -2.036 10.809 -9.873 1.00 95.19 147 LYS A O 1
ATOM 1259 N N . ASN A 1 148 ? -2.149 8.725 -9.086 1.00 94.62 148 ASN A N 1
ATOM 1260 C CA . ASN A 1 148 ? -2.637 9.109 -7.756 1.00 94.62 148 ASN A CA 1
ATOM 1261 C C . ASN A 1 148 ? -1.501 9.396 -6.750 1.00 94.62 148 ASN A C 1
ATOM 1263 O O . ASN A 1 148 ? -1.777 9.756 -5.605 1.00 94.62 148 ASN A O 1
ATOM 1267 N N . HIS A 1 149 ? -0.229 9.206 -7.126 1.00 95.81 149 HIS A N 1
ATOM 1268 C CA . HIS A 1 149 ? 0.941 9.436 -6.269 1.00 95.81 149 HIS A CA 1
ATOM 1269 C C . HIS A 1 149 ? 1.323 10.919 -6.279 1.00 95.81 149 HIS A C 1
ATOM 1271 O O . HIS A 1 149 ? 2.356 11.319 -6.809 1.00 95.81 149 HIS A O 1
ATOM 1277 N N . ILE A 1 150 ? 0.444 11.742 -5.713 1.00 95.88 150 ILE A N 1
ATOM 1278 C CA . ILE A 1 150 ? 0.550 13.205 -5.757 1.00 95.88 150 ILE A CA 1
ATOM 1279 C C . ILE A 1 150 ? 1.137 13.819 -4.484 1.00 95.88 150 ILE A C 1
ATOM 1281 O O . ILE A 1 150 ? 1.470 15.002 -4.467 1.00 95.88 150 ILE A O 1
ATOM 1285 N N . PHE A 1 151 ? 1.185 13.060 -3.386 1.00 96.81 151 PHE A N 1
ATOM 1286 C CA . PHE A 1 151 ? 1.592 13.601 -2.098 1.00 96.81 151 PHE A CA 1
ATOM 1287 C C . PHE A 1 151 ? 3.094 13.439 -1.935 1.00 96.81 151 PHE A C 1
ATOM 1289 O O . PHE A 1 151 ? 3.591 12.316 -1.865 1.00 96.81 151 PHE A O 1
ATOM 1296 N N . ASN A 1 152 ? 3.793 14.563 -1.839 1.00 96.50 152 ASN A N 1
ATOM 1297 C CA . ASN A 1 152 ? 5.232 14.574 -1.626 1.00 96.50 152 ASN A CA 1
ATOM 1298 C C . ASN A 1 152 ? 5.575 14.215 -0.175 1.00 96.50 152 ASN A C 1
ATOM 1300 O O . ASN A 1 152 ? 4.823 14.525 0.757 1.00 96.50 152 ASN A O 1
ATOM 1304 N N . VAL A 1 153 ? 6.724 13.574 0.009 1.00 97.06 153 VAL A N 1
ATOM 1305 C CA . VAL A 1 153 ? 7.323 13.300 1.315 1.00 97.06 153 VAL A CA 1
ATOM 1306 C C . VAL A 1 153 ? 8.845 13.327 1.194 1.00 97.06 153 VAL A C 1
ATOM 1308 O O . VAL A 1 153 ? 9.397 12.933 0.167 1.00 97.06 153 VAL A O 1
ATOM 1311 N N . ASN A 1 154 ? 9.531 13.793 2.235 1.00 97.44 154 ASN A N 1
ATOM 1312 C CA . ASN A 1 154 ? 10.986 13.728 2.279 1.00 97.44 154 ASN A CA 1
ATOM 1313 C C . ASN A 1 154 ? 11.439 12.388 2.856 1.00 97.44 154 ASN A C 1
ATOM 1315 O O . ASN A 1 154 ? 10.791 11.848 3.752 1.00 97.44 154 ASN A O 1
ATOM 1319 N N . ILE A 1 155 ? 12.624 11.916 2.452 1.00 96.62 155 ILE A N 1
ATOM 1320 C CA . ILE A 1 155 ? 13.239 10.691 3.001 1.00 96.62 155 ILE A CA 1
ATOM 1321 C C . ILE A 1 155 ? 13.289 10.720 4.545 1.00 96.62 155 ILE A C 1
ATOM 1323 O O . ILE A 1 155 ? 13.089 9.701 5.209 1.00 96.62 155 ILE A O 1
ATOM 1327 N N . GLN A 1 156 ? 13.483 11.901 5.136 1.00 96.75 156 GLN A N 1
ATOM 1328 C CA . GLN A 1 156 ? 13.561 12.080 6.588 1.00 96.75 156 GLN A CA 1
ATOM 1329 C C . GLN A 1 156 ? 12.217 11.942 7.320 1.00 96.75 156 GLN A C 1
ATOM 1331 O O . GLN A 1 156 ? 12.211 11.707 8.530 1.00 96.75 156 GLN A O 1
ATOM 1336 N N . ASP A 1 157 ? 11.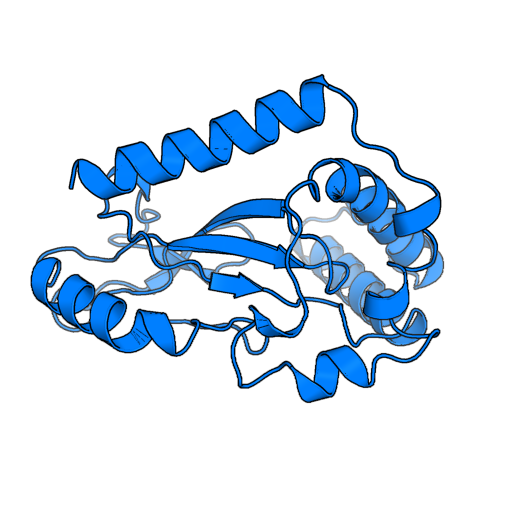095 12.023 6.607 1.00 97.31 157 ASP A N 1
ATOM 1337 C CA . ASP A 1 157 ? 9.745 11.935 7.172 1.00 97.31 157 ASP A CA 1
ATOM 1338 C C . ASP A 1 157 ? 9.166 10.511 7.132 1.00 97.31 157 ASP A C 1
ATOM 1340 O O . ASP A 1 157 ? 8.082 10.266 7.661 1.00 97.31 157 ASP A O 1
ATOM 1344 N N . HIS A 1 158 ? 9.872 9.550 6.526 1.00 98.19 158 HIS A N 1
ATOM 1345 C CA . HIS A 1 158 ? 9.480 8.140 6.587 1.00 98.19 158 HIS A CA 1
ATOM 1346 C C . HIS A 1 158 ? 9.721 7.545 7.986 1.00 98.19 158 HIS A C 1
ATOM 1348 O O . HIS A 1 158 ? 10.527 8.076 8.758 1.00 98.19 158 HIS A O 1
ATOM 1354 N N . PRO A 1 159 ? 9.095 6.397 8.319 1.00 98.06 159 PRO A N 1
ATOM 1355 C CA . PRO A 1 159 ? 9.402 5.657 9.535 1.00 98.06 159 PRO A CA 1
ATOM 1356 C C . PRO A 1 159 ? 10.901 5.377 9.652 1.00 98.06 159 PRO A C 1
ATOM 1358 O O . PRO A 1 159 ? 11.535 4.937 8.689 1.00 98.06 159 PRO A O 1
ATOM 1361 N N . LYS A 1 160 ? 11.471 5.577 10.845 1.00 97.56 160 LYS A N 1
ATOM 1362 C CA . LYS A 1 160 ? 12.923 5.427 11.069 1.00 97.56 160 LYS A CA 1
ATOM 1363 C C . LYS A 1 160 ? 13.496 4.077 10.617 1.00 97.56 160 LYS A C 1
ATOM 1365 O O . LYS A 1 160 ? 14.660 3.999 10.256 1.00 97.56 160 LYS A O 1
ATOM 1370 N N . TYR A 1 161 ? 12.665 3.037 10.602 1.00 95.50 161 TYR A N 1
ATOM 1371 C CA . TYR A 1 161 ? 13.036 1.653 10.306 1.00 95.50 161 TYR A CA 1
ATOM 1372 C C . TYR A 1 161 ? 13.414 1.386 8.844 1.00 95.50 161 TYR A C 1
ATOM 1374 O O . TYR A 1 161 ? 14.018 0.357 8.563 1.00 95.50 161 TYR A O 1
ATOM 1382 N N . ILE A 1 162 ? 13.029 2.266 7.913 1.00 97.12 162 ILE A N 1
ATOM 1383 C CA . ILE A 1 162 ? 13.182 2.012 6.472 1.00 97.12 162 ILE A CA 1
ATOM 1384 C C . ILE A 1 162 ? 14.061 3.044 5.759 1.00 97.12 162 ILE A C 1
ATOM 1386 O O . ILE A 1 162 ? 14.443 2.823 4.615 1.00 97.12 162 ILE A O 1
ATOM 1390 N N . LYS A 1 163 ? 14.416 4.151 6.426 1.00 97.19 163 LYS A N 1
ATOM 1391 C CA . LYS A 1 163 ? 15.097 5.301 5.810 1.00 97.19 163 LYS A CA 1
ATOM 1392 C C . LYS A 1 163 ? 16.384 4.927 5.084 1.00 97.19 163 LYS A C 1
ATOM 1394 O O . LYS A 1 163 ? 16.511 5.267 3.916 1.00 97.19 163 LYS A O 1
ATOM 1399 N N . GLU A 1 164 ? 17.297 4.216 5.744 1.00 96.94 164 GLU A N 1
ATOM 1400 C CA . GLU A 1 164 ? 18.581 3.845 5.129 1.00 96.94 164 GLU A CA 1
ATOM 1401 C C . GLU A 1 164 ? 18.368 2.961 3.901 1.00 96.94 164 GLU A C 1
ATOM 1403 O O . GLU A 1 164 ? 18.869 3.254 2.823 1.00 96.94 164 GLU A O 1
ATOM 1408 N N . ARG A 1 165 ? 17.463 1.984 3.999 1.00 96.62 165 ARG A N 1
ATOM 1409 C CA . ARG A 1 165 ? 17.121 1.121 2.866 1.00 96.62 165 ARG A CA 1
ATOM 1410 C C . ARG A 1 165 ? 16.511 1.887 1.685 1.00 96.62 165 ARG A C 1
ATOM 1412 O O . ARG A 1 165 ? 16.678 1.462 0.548 1.00 96.62 165 ARG A O 1
ATOM 1419 N N . LEU A 1 166 ? 15.778 2.976 1.937 1.00 97.69 166 LEU A N 1
ATOM 1420 C CA . LEU A 1 166 ? 15.251 3.843 0.876 1.00 97.69 166 LEU A CA 1
ATOM 1421 C C . LEU A 1 166 ? 16.348 4.687 0.216 1.00 97.69 166 LEU A C 1
ATOM 1423 O O . LEU A 1 166 ? 16.237 4.957 -0.975 1.00 97.69 166 LEU A O 1
ATOM 1427 N N . LYS A 1 167 ? 17.380 5.106 0.960 1.00 96.94 167 LYS A N 1
ATOM 1428 C CA . LYS A 1 167 ? 18.536 5.822 0.391 1.00 96.94 167 LYS A CA 1
ATOM 1429 C C . LYS A 1 167 ? 19.391 4.901 -0.479 1.00 96.94 167 LYS A C 1
ATOM 1431 O O . LYS A 1 167 ? 19.868 5.334 -1.519 1.00 96.94 167 LYS A O 1
ATOM 1436 N N . ASP A 1 168 ? 19.494 3.631 -0.096 1.00 97.31 168 ASP A N 1
ATOM 1437 C CA . ASP A 1 168 ? 20.295 2.615 -0.789 1.00 97.31 168 ASP A CA 1
ATOM 1438 C C . ASP A 1 168 ? 19.541 1.908 -1.937 1.00 97.31 168 ASP A C 1
ATOM 1440 O O . ASP A 1 168 ? 19.873 0.779 -2.319 1.00 97.31 168 ASP A O 1
ATOM 1444 N N . LEU A 1 169 ? 18.488 2.531 -2.482 1.00 97.69 169 LEU A N 1
ATOM 1445 C CA . LEU A 1 169 ? 17.751 1.982 -3.621 1.00 97.69 169 LEU A CA 1
ATOM 1446 C C . LEU A 1 169 ? 18.637 1.937 -4.869 1.00 97.69 169 LEU A C 1
ATOM 1448 O O . LEU A 1 169 ? 19.236 2.932 -5.270 1.00 97.69 169 LEU A O 1
ATOM 1452 N N . LYS A 1 170 ? 18.667 0.777 -5.522 1.00 98.12 170 LYS A N 1
ATOM 1453 C CA . LYS A 1 170 ? 19.412 0.554 -6.766 1.00 98.12 170 LYS A CA 1
ATOM 1454 C C . LYS A 1 170 ? 18.536 0.855 -7.976 1.00 98.12 170 LYS A C 1
ATOM 1456 O O . LYS A 1 170 ? 17.348 0.547 -7.956 1.00 98.12 170 LYS A O 1
ATOM 1461 N N . GLU A 1 171 ? 19.135 1.335 -9.063 1.00 97.50 171 GLU A N 1
ATOM 1462 C CA . GLU A 1 171 ? 18.436 1.651 -10.324 1.00 97.50 171 GLU A CA 1
ATOM 1463 C C . GLU A 1 171 ? 17.583 0.498 -10.871 1.00 97.50 171 GLU A C 1
ATOM 1465 O O . GLU A 1 171 ? 16.509 0.703 -11.434 1.00 97.50 171 GLU A O 1
ATOM 1470 N N . ASN A 1 172 ? 18.027 -0.743 -10.666 1.00 97.81 172 ASN A N 1
ATOM 1471 C CA . ASN A 1 172 ? 17.310 -1.934 -11.114 1.00 97.81 172 ASN A CA 1
ATOM 1472 C C . ASN A 1 172 ? 16.136 -2.351 -10.202 1.00 97.81 172 ASN A C 1
ATOM 1474 O O . ASN A 1 172 ? 15.468 -3.351 -10.494 1.00 97.81 172 ASN A O 1
ATOM 1478 N N . GLN A 1 173 ? 15.886 -1.637 -9.103 1.00 98.38 173 GLN A N 1
ATOM 1479 C CA . GLN A 1 173 ? 14.755 -1.848 -8.201 1.00 98.38 173 GLN A CA 1
ATOM 1480 C C . GLN A 1 173 ? 13.616 -0.888 -8.537 1.00 98.38 173 GLN A C 1
ATOM 1482 O O . GLN A 1 173 ? 13.835 0.270 -8.882 1.00 98.38 173 GLN A O 1
ATOM 1487 N N . PHE A 1 174 ? 12.379 -1.364 -8.388 1.00 98.25 174 PHE A N 1
ATOM 1488 C CA . PHE A 1 174 ? 11.188 -0.590 -8.735 1.00 98.25 174 PHE A CA 1
ATOM 1489 C C . PHE A 1 174 ? 11.169 0.776 -8.049 1.00 98.25 174 PHE A C 1
ATOM 1491 O O . PHE A 1 174 ? 10.868 1.772 -8.682 1.00 98.25 174 PHE A O 1
ATOM 1498 N N . GLY A 1 175 ? 11.570 0.850 -6.787 1.00 97.56 175 GLY A N 1
ATOM 1499 C CA . GLY A 1 175 ? 11.554 2.064 -5.985 1.00 97.56 175 GLY A CA 1
ATOM 1500 C C . GLY A 1 175 ? 12.372 3.231 -6.498 1.00 97.56 175 GLY A C 1
ATOM 1501 O O . GLY A 1 175 ? 12.083 4.359 -6.114 1.00 97.56 175 GLY A O 1
ATOM 1502 N N . TYR A 1 176 ? 13.381 2.975 -7.328 1.00 97.94 176 TYR A N 1
ATOM 1503 C CA . TYR A 1 176 ? 14.290 4.017 -7.785 1.00 97.94 176 TYR A CA 1
ATOM 1504 C C . TYR A 1 176 ? 13.570 5.045 -8.673 1.00 97.94 176 TYR A C 1
ATOM 1506 O O . TYR A 1 176 ? 13.599 6.237 -8.388 1.00 97.94 176 TYR A O 1
ATOM 1514 N N . SER A 1 177 ? 12.843 4.574 -9.691 1.00 96.88 177 SER A N 1
ATOM 1515 C CA . SER A 1 177 ? 12.109 5.418 -10.657 1.00 96.88 177 SER A CA 1
ATOM 1516 C C . SER A 1 177 ? 10.726 4.869 -11.028 1.00 96.88 177 SER A C 1
ATOM 1518 O O . SER A 1 177 ? 10.108 5.272 -12.014 1.00 96.88 177 SER A O 1
ATOM 1520 N N . ALA A 1 178 ? 10.231 3.877 -10.284 1.00 97.19 178 ALA A N 1
ATOM 1521 C CA . ALA A 1 178 ? 9.108 3.035 -10.694 1.00 97.19 178 ALA A CA 1
ATOM 1522 C C . ALA A 1 178 ? 9.327 2.416 -12.093 1.00 97.19 178 ALA A C 1
ATOM 1524 O O . ALA A 1 178 ? 8.379 2.246 -12.854 1.00 97.19 178 ALA A O 1
ATOM 1525 N N . PHE A 1 179 ? 10.582 2.084 -12.431 1.00 97.44 179 PHE A N 1
ATOM 1526 C CA . PHE A 1 179 ? 11.031 1.688 -13.775 1.00 97.44 179 PHE A CA 1
ATOM 1527 C C . PHE A 1 179 ? 10.667 2.715 -14.867 1.00 97.44 179 PHE A C 1
ATOM 1529 O O . PHE A 1 179 ? 10.087 2.358 -15.894 1.00 97.44 179 PHE A O 1
ATOM 1536 N N . GLY A 1 180 ? 10.969 3.995 -14.639 1.00 96.81 180 GLY A N 1
ATOM 1537 C CA . GLY A 1 180 ? 10.718 5.075 -15.602 1.00 96.81 180 GLY A CA 1
ATOM 1538 C C . GLY A 1 180 ? 9.301 5.668 -15.554 1.00 96.81 180 GLY A C 1
ATOM 1539 O O . GLY A 1 180 ? 8.950 6.540 -16.353 1.00 96.81 180 GLY A O 1
ATOM 1540 N N . ILE A 1 181 ? 8.426 5.168 -14.672 1.00 96.06 181 ILE A N 1
ATOM 1541 C CA . ILE A 1 181 ? 7.056 5.690 -14.536 1.00 96.06 181 ILE A CA 1
ATOM 1542 C C . ILE A 1 181 ? 7.079 7.089 -13.913 1.00 96.06 181 ILE A C 1
ATOM 1544 O O . ILE A 1 181 ? 6.261 7.931 -14.285 1.00 96.06 181 ILE A O 1
ATOM 1548 N N . ALA A 1 182 ? 7.995 7.340 -12.974 1.00 94.00 182 ALA A N 1
ATOM 1549 C CA . ALA A 1 182 ? 8.041 8.590 -12.224 1.00 94.00 182 ALA A CA 1
ATOM 1550 C C . ALA A 1 182 ? 8.314 9.817 -13.106 1.00 94.00 182 ALA A C 1
ATOM 1552 O O . ALA A 1 182 ? 7.841 10.910 -12.793 1.00 94.00 182 ALA A O 1
ATOM 1553 N N . GLU A 1 183 ? 9.031 9.614 -14.206 1.00 93.00 183 GLU A N 1
ATOM 1554 C CA . GLU A 1 183 ? 9.421 10.615 -15.192 1.00 93.00 183 GLU A CA 1
ATOM 1555 C C . GLU A 1 183 ? 8.388 10.746 -16.320 1.00 93.00 183 GLU A C 1
ATOM 1557 O O . GLU A 1 183 ? 8.227 11.821 -16.891 1.00 93.00 183 GLU A O 1
ATOM 1562 N N . SER A 1 184 ? 7.676 9.662 -16.646 1.00 91.62 184 SER A N 1
ATOM 1563 C CA . SER A 1 184 ? 6.776 9.601 -17.808 1.00 91.62 184 SER A CA 1
ATOM 1564 C C . SER A 1 184 ? 5.303 9.873 -17.496 1.00 91.62 184 SER A C 1
ATOM 1566 O O . SER A 1 184 ? 4.525 10.155 -18.409 1.00 91.62 184 SER A O 1
ATOM 1568 N N . VAL A 1 185 ? 4.883 9.776 -16.231 1.00 92.06 185 VAL A N 1
ATOM 1569 C CA . VAL A 1 185 ? 3.476 9.928 -15.835 1.00 92.06 185 VAL A CA 1
ATOM 1570 C C . VAL A 1 185 ? 3.265 11.193 -15.014 1.00 92.06 185 VAL A C 1
ATOM 1572 O O . VAL A 1 185 ? 3.682 11.286 -13.860 1.00 92.06 185 VAL A O 1
ATOM 1575 N N . SER A 1 186 ? 2.490 12.117 -15.581 1.00 90.62 186 SER A N 1
ATOM 1576 C CA . SER A 1 186 ? 2.039 13.336 -14.908 1.00 90.62 186 SER A CA 1
ATOM 1577 C C . SER A 1 186 ? 0.562 13.227 -14.500 1.00 90.62 186 SER A C 1
ATOM 1579 O O . SER A 1 186 ? -0.283 12.924 -15.350 1.00 90.62 186 SER A O 1
ATOM 1581 N N . PRO A 1 187 ? 0.217 13.454 -13.218 1.00 92.62 187 PRO A N 1
ATOM 1582 C CA . PRO A 1 187 ? -1.171 13.512 -12.761 1.00 92.62 187 PRO A CA 1
ATOM 1583 C C . PRO A 1 187 ? -1.950 14.658 -13.417 1.00 92.62 187 PRO A C 1
ATOM 1585 O O . PRO A 1 187 ? -1.434 15.764 -13.571 1.00 92.62 187 PRO A O 1
ATOM 1588 N N . SER A 1 188 ? -3.218 14.418 -13.747 1.00 93.81 188 SER A N 1
ATOM 1589 C CA . SER A 1 188 ? -4.139 15.470 -14.186 1.00 93.81 188 SER A CA 1
ATOM 1590 C C . SER A 1 188 ? -4.735 16.229 -12.996 1.00 93.81 188 SER A C 1
ATOM 1592 O O . SER A 1 188 ? -4.730 15.743 -11.863 1.00 93.81 188 SER A O 1
ATOM 1594 N N . ILE A 1 189 ? -5.349 17.391 -13.242 1.00 94.69 189 ILE A N 1
ATOM 1595 C CA . ILE A 1 189 ? -6.057 18.138 -12.190 1.00 94.69 189 ILE A CA 1
ATOM 1596 C C . ILE A 1 189 ? -7.176 17.313 -11.527 1.00 94.69 189 ILE A C 1
ATOM 1598 O O . ILE A 1 189 ? -7.403 17.419 -10.321 1.00 94.69 189 ILE A O 1
ATOM 1602 N N . PHE A 1 190 ? -7.824 16.421 -12.282 1.00 94.31 190 PHE A N 1
ATOM 1603 C CA . PHE A 1 190 ? -8.827 15.501 -11.747 1.00 94.31 190 PHE A CA 1
ATOM 1604 C C . PHE A 1 190 ? -8.221 14.478 -10.780 1.00 94.31 190 PHE A C 1
ATOM 1606 O O . PHE A 1 190 ? -8.826 14.186 -9.744 1.00 94.31 190 PHE A O 1
ATOM 1613 N N . ASP A 1 191 ? -7.021 13.967 -11.069 1.00 94.31 191 ASP A N 1
ATOM 1614 C CA . ASP A 1 191 ? -6.299 13.052 -10.176 1.00 94.31 191 ASP A CA 1
ATOM 1615 C C . ASP A 1 191 ? -5.937 13.746 -8.856 1.00 94.31 191 ASP A C 1
ATOM 1617 O O . ASP A 1 191 ? -6.097 13.160 -7.777 1.00 94.31 191 ASP A O 1
ATOM 1621 N N . TYR A 1 192 ? -5.540 15.023 -8.930 1.00 94.56 192 TYR A N 1
ATOM 1622 C CA . TYR A 1 192 ? -5.311 15.862 -7.758 1.00 94.56 192 TYR A CA 1
ATOM 1623 C C . TYR A 1 192 ? -6.576 16.006 -6.909 1.00 94.56 192 TYR A C 1
ATOM 1625 O O . TYR A 1 192 ? -6.582 15.623 -5.734 1.00 94.56 192 TYR A O 1
ATOM 1633 N N . LEU A 1 193 ? -7.669 16.493 -7.504 1.00 94.44 193 LEU A N 1
ATOM 1634 C CA . LEU A 1 193 ? -8.943 16.704 -6.810 1.00 94.44 193 LEU A CA 1
ATOM 1635 C C . LEU A 1 193 ? -9.452 15.418 -6.150 1.00 94.44 193 LEU A C 1
ATOM 1637 O O . LEU A 1 193 ? -9.823 15.419 -4.973 1.00 94.44 193 LEU A O 1
ATOM 1641 N N . LYS A 1 194 ? -9.419 14.297 -6.877 1.00 93.50 194 LYS A N 1
ATOM 1642 C CA . LYS A 1 194 ? -9.832 12.985 -6.369 1.00 93.50 194 LYS A CA 1
ATOM 1643 C C . LYS A 1 194 ? -8.989 12.545 -5.172 1.00 93.50 194 LYS A C 1
ATOM 1645 O O . LYS A 1 194 ? -9.538 12.108 -4.158 1.00 93.50 194 LYS A O 1
ATOM 1650 N N . SER A 1 195 ? -7.670 12.674 -5.267 1.00 93.50 195 SER A N 1
ATOM 1651 C CA . SER A 1 195 ? -6.745 12.246 -4.214 1.00 93.50 195 SER A CA 1
ATOM 1652 C C . SER A 1 195 ? -6.888 13.092 -2.945 1.00 93.50 195 SER A C 1
ATOM 1654 O O . SER A 1 195 ? -6.960 12.540 -1.842 1.00 93.50 195 SER A O 1
ATOM 1656 N N . TYR A 1 196 ? -7.017 14.418 -3.076 1.00 94.50 196 TYR A N 1
ATOM 1657 C CA . TYR A 1 196 ? -7.289 15.304 -1.939 1.00 94.50 196 TYR A CA 1
ATOM 1658 C C . TYR A 1 196 ? -8.660 15.036 -1.315 1.00 94.50 196 TYR A C 1
ATOM 1660 O O . TYR A 1 196 ? -8.749 14.932 -0.091 1.00 94.50 196 TYR A O 1
ATOM 1668 N N . LYS A 1 197 ? -9.712 14.839 -2.123 1.00 93.25 197 LYS A N 1
ATOM 1669 C CA . LYS A 1 197 ? -11.052 14.477 -1.635 1.00 93.25 197 LYS A CA 1
ATOM 1670 C C . LYS A 1 197 ? -11.011 13.217 -0.771 1.00 93.25 197 LYS A C 1
ATOM 1672 O O . LYS A 1 197 ? -11.541 13.224 0.339 1.00 93.25 197 LYS A O 1
ATOM 1677 N N . ASN A 1 198 ? -10.348 12.160 -1.242 1.00 90.38 198 ASN A N 1
ATOM 1678 C CA . ASN A 1 198 ? -10.240 10.896 -0.510 1.00 90.38 198 ASN A CA 1
ATOM 1679 C C . ASN A 1 198 ? -9.512 11.065 0.832 1.00 90.38 198 ASN A C 1
ATOM 1681 O O . ASN A 1 198 ? -9.992 10.597 1.867 1.00 90.38 198 ASN A O 1
ATOM 1685 N N . LYS A 1 199 ? -8.386 11.787 0.836 1.00 90.19 199 LYS A N 1
ATOM 1686 C CA . LYS A 1 199 ? -7.601 12.040 2.052 1.00 90.19 199 LYS A CA 1
ATOM 1687 C C . LYS A 1 199 ? -8.356 12.910 3.062 1.00 90.19 199 LYS A C 1
ATOM 1689 O O . LYS A 1 199 ? -8.328 12.623 4.259 1.00 90.19 199 LYS A O 1
ATOM 1694 N N . SER A 1 200 ? -9.049 13.950 2.600 1.00 89.00 200 SER A N 1
ATOM 1695 C CA . SER A 1 200 ? -9.856 14.827 3.456 1.00 89.00 200 SER A CA 1
ATOM 1696 C C . SER A 1 200 ? -11.062 14.099 4.041 1.00 89.00 200 SER A C 1
ATOM 1698 O O . SER A 1 200 ? -11.316 14.211 5.238 1.00 89.00 200 SER A O 1
ATOM 1700 N N . PHE A 1 201 ? -11.756 13.287 3.237 1.00 87.62 201 PHE A N 1
ATOM 1701 C CA . PHE A 1 201 ? -12.867 12.461 3.711 1.00 87.62 201 PHE A CA 1
ATOM 1702 C C . PHE A 1 201 ? -12.438 11.542 4.859 1.00 87.62 201 PHE A C 1
ATOM 1704 O O . PHE A 1 201 ? -13.124 11.462 5.879 1.00 87.62 201 PHE A O 1
ATOM 1711 N N . PHE A 1 202 ? -11.268 10.908 4.731 1.00 87.19 202 PHE A N 1
ATOM 1712 C CA . PHE A 1 202 ? -10.699 10.101 5.803 1.00 87.19 202 PHE A CA 1
ATOM 1713 C C . PHE A 1 202 ? -10.455 10.916 7.078 1.00 87.19 202 PHE A C 1
ATOM 1715 O O . PHE A 1 202 ? -10.933 10.538 8.147 1.00 87.19 202 PHE A O 1
ATOM 1722 N N . LYS A 1 203 ? -9.752 12.051 6.963 1.00 86.44 203 LYS A N 1
ATOM 1723 C CA . LYS A 1 203 ? -9.430 12.917 8.109 1.00 86.44 203 LYS A CA 1
ATOM 1724 C C . LYS A 1 203 ? -10.676 13.387 8.858 1.00 86.44 203 LYS A C 1
ATOM 1726 O O . LYS A 1 203 ? -10.660 13.475 10.084 1.00 86.44 203 LYS A O 1
ATOM 1731 N N . ILE A 1 204 ? -11.751 13.690 8.134 1.00 86.31 204 ILE A N 1
ATOM 1732 C CA . ILE A 1 204 ? -13.034 14.073 8.729 1.00 86.31 204 ILE A CA 1
ATOM 1733 C C . ILE A 1 204 ? -13.631 12.882 9.481 1.00 86.31 204 ILE A C 1
ATOM 1735 O O . ILE A 1 204 ? -13.960 13.002 10.658 1.00 86.31 204 ILE A O 1
ATOM 1739 N N . LYS A 1 205 ? -13.699 11.705 8.848 1.00 84.31 205 LYS A N 1
ATOM 1740 C CA . LYS A 1 205 ? -14.227 10.490 9.483 1.00 84.31 205 LYS A CA 1
ATOM 1741 C C . LYS A 1 205 ? -13.460 10.084 10.739 1.00 84.31 205 LYS A C 1
ATOM 1743 O O . LYS A 1 205 ? -14.096 9.705 11.714 1.00 84.31 205 LYS A O 1
ATOM 1748 N N . SER A 1 206 ? -12.136 10.238 10.765 1.00 83.12 206 SER A N 1
ATOM 1749 C CA . SER A 1 206 ? -11.323 9.923 11.949 1.00 83.12 206 SER A CA 1
ATOM 1750 C C . SER A 1 206 ? -11.571 10.826 13.163 1.00 83.12 206 SER A C 1
ATOM 1752 O O . SER A 1 206 ? -11.095 10.518 14.249 1.00 83.12 206 SER A O 1
ATOM 1754 N N . LYS A 1 207 ? -12.291 11.944 12.996 1.00 82.38 207 LYS A N 1
ATOM 1755 C CA . LYS A 1 207 ? -12.654 12.857 14.093 1.00 82.38 207 LYS A CA 1
ATOM 1756 C C . LYS A 1 207 ? -14.061 12.621 14.651 1.00 82.38 207 LYS A C 1
ATOM 1758 O O . LYS A 1 207 ? -14.375 13.166 15.699 1.00 82.38 207 LYS A O 1
ATOM 1763 N N . ILE A 1 208 ? -14.902 11.858 13.947 1.00 74.06 208 ILE A N 1
ATOM 1764 C CA . ILE A 1 208 ? -16.338 11.708 14.250 1.00 74.06 208 ILE A CA 1
ATOM 1765 C C . ILE A 1 208 ? -16.619 10.468 15.131 1.00 74.06 208 ILE A C 1
ATOM 1767 O O . ILE A 1 208 ? -17.753 10.277 15.556 1.00 74.06 208 ILE A O 1
ATOM 1771 N N . VAL A 1 209 ? -15.610 9.634 15.429 1.00 59.16 209 VAL A N 1
ATOM 1772 C CA . VAL A 1 209 ? -15.777 8.361 16.168 1.00 59.16 209 VAL A CA 1
ATOM 1773 C C . VAL A 1 209 ? -15.206 8.394 17.583 1.00 59.16 209 VAL A C 1
ATOM 1775 O O . VAL A 1 209 ? -14.082 8.912 17.787 1.00 59.16 209 VAL A O 1
#

Foldseek 3Di:
DFADDPQKDFAPVCPVVVVVVCVVQLVDQFEKAFEWEALALFWTFRDDIAGGGGNCVVQVQWAQQDDPVGGATDHPNHGDDNLPHAYAPTYIYGHPQQQPFLQRQLVVLLVVQVVCCVVPVHSPLQQYNGSVRNSVSVLVVVLVVCLRRPDTDDLVPDHPVCSVVSVPRDPRGCHHCVVVSNVVHYHDPVSVVVRVVVVVVSVVRNVPD

pLDDT: mean 94.34, std 4.49, range [59.16, 98.38]

Sequence (209 aa):
MIRMDIDYFVHEKQIQKLKNNLIKYKEYPGVVFPQYQFFVPTKYSYHTNLCLAVNKTKFPDIKLNGGTDKILPTINNKILNFKKLPWLDVPIWQYDGIFRTKNIIAEDRARFARAWHRYSNNYDKRGGPTKELAYDAWFNFQKTRFKNHIFNVNIQDHPKYIKERLKDLKENQFGYSAFGIAESVSPSIFDYLKSYKNKSFFKIKSKIV

Secondary structure (DSSP, 8-state):
-B---TTEEE-GGGHHHHHHHHHHTTTSSEEEEEEEEEEETTEEEEEEEEEEEE-TTT-TT-EEEETTTT-EEEETTEE--GGGSPBPS--EEE-TTTT-BHHHHHHHHHHHHHHHHHHHSS-GGG--SSHHHHHHHHHHHHHHHHTT--EE--GGGS-TTTHHHHHT--TTBHHHHTTTHHHH----HHHHHHHHHHHHHHHHHTT--